Protein AF-A0A7C2Q7B5-F1 (afdb_monomer)

Secondary structure (DSSP, 8-state):
-PPEEEEEEEE-TTS-HHHHHHHH-TTS-PPSS--SSEEEEEPGGGEEEEEEE-SHHHHHHHHHH--SEEEEEEEEEEETTS-----HHHHHHHTTSSEEEEEEE-GGG--HHHHHHHHHHHHHHT-EEEE-BTTTTBTHHHHHHHHHHHSPPPPS---------EEEEEEEEPTTGGGS----HHHHHHHHH-SSSS-HHHHHHHHT--HHHHHHHHHHHHHTTSEEEEEEEEE--

Structure (mmCIF, N/CA/C/O backbone):
data_AF-A0A7C2Q7B5-F1
#
_entry.id   AF-A0A7C2Q7B5-F1
#
loop_
_atom_site.group_PDB
_atom_site.id
_atom_site.type_symbol
_atom_site.label_atom_id
_atom_site.label_alt_id
_atom_site.label_comp_id
_atom_site.label_asym_id
_atom_site.label_entity_id
_atom_site.label_seq_id
_atom_site.pdbx_PDB_ins_code
_atom_site.Cartn_x
_atom_site.Cartn_y
_atom_site.Cartn_z
_atom_site.occupancy
_atom_site.B_iso_or_equiv
_atom_site.auth_seq_id
_atom_site.auth_comp_id
_atom_site.auth_asym_id
_atom_site.auth_atom_id
_atom_site.pdbx_PDB_model_num
ATOM 1 N N . MET A 1 1 ? 0.431 3.040 -21.983 1.00 49.50 1 MET A N 1
ATOM 2 C CA . MET A 1 1 ? 0.571 2.082 -20.863 1.00 49.50 1 MET A CA 1
ATOM 3 C C . MET A 1 1 ? -0.739 2.065 -20.098 1.00 49.50 1 MET A C 1
ATOM 5 O O . MET A 1 1 ? -1.269 3.141 -19.852 1.00 49.50 1 MET A O 1
ATOM 9 N N . ALA A 1 2 ? -1.290 0.890 -19.793 1.00 60.06 2 ALA A N 1
ATOM 10 C CA . ALA A 1 2 ? -2.465 0.796 -18.928 1.00 60.06 2 ALA A CA 1
ATOM 11 C C . ALA A 1 2 ? -2.069 1.172 -17.491 1.00 60.06 2 ALA A C 1
ATOM 13 O O . ALA A 1 2 ? -0.986 0.796 -17.041 1.00 60.06 2 ALA A O 1
ATOM 14 N N . LEU A 1 3 ? -2.911 1.944 -16.802 1.00 72.44 3 LEU A N 1
ATOM 15 C CA . LEU A 1 3 ? -2.690 2.289 -15.398 1.00 72.44 3 LEU A CA 1
ATOM 16 C C . LEU A 1 3 ? -2.942 1.053 -14.528 1.00 72.44 3 LEU A C 1
ATOM 18 O O . LEU A 1 3 ? -3.951 0.374 -14.706 1.00 72.44 3 LEU A O 1
ATOM 22 N N . GLN A 1 4 ? -2.045 0.783 -13.583 1.00 83.81 4 GLN A N 1
ATOM 23 C CA . GLN A 1 4 ? -2.234 -0.257 -12.573 1.00 83.81 4 GLN A CA 1
ATOM 24 C C . GLN A 1 4 ? -3.227 0.233 -11.519 1.00 83.81 4 GLN A C 1
ATOM 26 O O . GLN A 1 4 ? -3.065 1.334 -10.993 1.00 83.81 4 GLN A O 1
ATOM 31 N N . GLU A 1 5 ? -4.240 -0.563 -11.189 1.00 92.31 5 GLU A N 1
ATOM 32 C CA . GLU A 1 5 ? -5.164 -0.234 -10.103 1.00 92.31 5 GLU A CA 1
ATOM 33 C C . GLU A 1 5 ? -4.513 -0.548 -8.756 1.00 92.31 5 GLU A C 1
ATOM 35 O O . GLU A 1 5 ? -4.029 -1.660 -8.548 1.00 92.31 5 GLU A O 1
ATOM 40 N N . VAL A 1 6 ? -4.451 0.438 -7.857 1.00 93.88 6 VAL A N 1
ATOM 41 C CA . VAL A 1 6 ? -3.608 0.365 -6.656 1.00 93.88 6 VAL A CA 1
ATOM 42 C C . VAL A 1 6 ? -4.361 0.778 -5.392 1.00 93.88 6 VAL A C 1
ATOM 44 O O . VAL A 1 6 ? -4.995 1.833 -5.343 1.00 93.88 6 VAL A O 1
ATOM 47 N N . VAL A 1 7 ? -4.205 -0.022 -4.335 1.00 96.75 7 VAL A N 1
ATOM 48 C CA . VAL A 1 7 ? -4.385 0.391 -2.939 1.00 96.75 7 VAL A CA 1
ATOM 49 C C . VAL A 1 7 ? -3.039 0.848 -2.399 1.00 96.75 7 VAL A C 1
ATOM 51 O O . VAL A 1 7 ? -2.112 0.053 -2.248 1.00 96.75 7 VAL A O 1
ATOM 54 N N . LEU A 1 8 ? -2.922 2.134 -2.102 1.00 96.94 8 LEU A N 1
ATOM 55 C CA . LEU A 1 8 ? -1.717 2.710 -1.526 1.00 96.94 8 LEU A CA 1
ATOM 56 C C . LEU A 1 8 ? -1.686 2.465 -0.015 1.00 96.94 8 LEU A C 1
ATOM 58 O O . LEU A 1 8 ? -2.639 2.797 0.683 1.00 96.94 8 LEU A O 1
ATOM 62 N N . VAL A 1 9 ? -0.571 1.962 0.507 1.00 97.25 9 VAL A N 1
ATOM 63 C CA . VAL A 1 9 ? -0.310 1.854 1.947 1.00 97.25 9 VAL A CA 1
ATOM 64 C C . VAL A 1 9 ? 1.008 2.550 2.253 1.00 97.25 9 VAL A C 1
ATOM 66 O O . VAL A 1 9 ? 2.081 2.100 1.850 1.00 97.25 9 VAL A O 1
ATOM 69 N N . VAL A 1 10 ? 0.940 3.660 2.981 1.00 95.56 10 VAL A N 1
ATOM 70 C CA . VAL A 1 10 ? 2.090 4.525 3.265 1.00 95.56 10 VAL A CA 1
ATOM 71 C C . VAL A 1 10 ? 2.136 4.884 4.744 1.00 95.56 10 VAL A C 1
ATOM 73 O O . VAL A 1 10 ? 1.115 4.961 5.411 1.00 95.56 10 VAL A O 1
ATOM 76 N N . GLY A 1 11 ? 3.332 5.084 5.285 1.00 93.25 11 GLY A N 1
ATOM 77 C CA . GLY A 1 11 ? 3.532 5.434 6.688 1.00 93.25 11 GLY A CA 1
ATOM 78 C C . GLY A 1 11 ? 4.985 5.251 7.099 1.00 93.25 11 GLY A C 1
ATOM 79 O O . GLY A 1 11 ? 5.763 4.591 6.398 1.00 93.25 11 GLY A O 1
ATOM 80 N N . ALA A 1 12 ? 5.355 5.803 8.253 1.00 90.25 12 ALA A N 1
ATOM 81 C CA . ALA A 1 12 ? 6.718 5.734 8.774 1.00 90.25 12 ALA A CA 1
ATOM 82 C C . ALA A 1 12 ? 7.224 4.285 8.915 1.00 90.25 12 ALA A C 1
ATOM 84 O O . ALA A 1 12 ? 6.449 3.318 8.970 1.00 90.25 12 ALA A O 1
ATOM 85 N N . LYS A 1 13 ? 8.543 4.098 8.977 1.00 88.38 13 LYS A N 1
ATOM 86 C CA . LYS A 1 13 ? 9.125 2.800 9.343 1.00 88.38 13 LYS A CA 1
ATOM 87 C C . LYS A 1 13 ? 8.618 2.389 10.732 1.00 88.38 13 LYS A C 1
ATOM 89 O O . LYS A 1 13 ? 8.537 3.221 11.624 1.00 88.38 13 LYS A O 1
ATOM 94 N N . GLY A 1 14 ? 8.233 1.124 10.901 1.00 88.94 14 GLY A N 1
ATOM 95 C CA . GLY A 1 14 ? 7.710 0.618 12.180 1.00 88.94 14 GLY A CA 1
ATOM 96 C C . GLY A 1 14 ? 6.217 0.868 12.447 1.00 88.94 14 GLY A C 1
ATOM 97 O O . GLY A 1 14 ? 5.678 0.270 13.377 1.00 88.94 14 GLY A O 1
ATOM 98 N N . SER A 1 15 ? 5.518 1.622 11.588 1.00 91.94 15 SER A N 1
ATOM 99 C CA . SER A 1 15 ? 4.059 1.855 11.678 1.00 91.94 15 SER A CA 1
ATOM 100 C C . SER A 1 15 ? 3.190 0.617 11.406 1.00 91.94 15 SER A C 1
ATOM 102 O O . SER A 1 15 ? 1.975 0.706 11.383 1.00 91.94 15 SER A O 1
ATOM 104 N N . GLY A 1 16 ? 3.781 -0.554 11.157 1.00 92.44 16 GLY A N 1
ATOM 105 C CA . GLY A 1 16 ? 3.019 -1.790 10.958 1.00 92.44 16 GLY A CA 1
ATOM 106 C C . GLY A 1 16 ? 2.388 -1.972 9.573 1.00 92.44 16 GLY A C 1
ATOM 107 O O . GLY A 1 16 ? 1.490 -2.798 9.457 1.00 92.44 16 GLY A O 1
ATOM 108 N N . LYS A 1 17 ? 2.863 -1.272 8.528 1.00 93.94 17 LYS A N 1
ATOM 109 C CA . LYS A 1 17 ? 2.415 -1.442 7.124 1.00 93.94 17 LYS A CA 1
ATOM 110 C C . LYS A 1 17 ? 2.287 -2.909 6.706 1.00 93.94 17 LYS A C 1
ATOM 112 O O . LYS A 1 17 ? 1.185 -3.356 6.417 1.00 93.94 17 LYS A O 1
ATOM 117 N N . SER A 1 18 ? 3.382 -3.668 6.733 1.00 92.50 18 SER A N 1
ATOM 118 C CA . SER A 1 18 ? 3.401 -5.064 6.276 1.00 92.50 18 SER A CA 1
ATOM 119 C C . SER A 1 18 ? 2.478 -5.954 7.122 1.00 92.50 18 SER A C 1
ATOM 121 O O . SER A 1 18 ? 1.760 -6.801 6.592 1.00 92.50 18 SER A O 1
ATOM 123 N N . THR A 1 19 ? 2.425 -5.718 8.438 1.00 94.12 19 THR A N 1
ATOM 124 C CA . THR A 1 19 ? 1.511 -6.419 9.353 1.00 94.12 19 THR A CA 1
ATOM 125 C C . THR A 1 19 ? 0.047 -6.138 9.020 1.00 94.12 19 THR A C 1
ATOM 127 O O . THR A 1 19 ? -0.761 -7.063 8.994 1.00 94.12 19 THR A O 1
ATOM 130 N N . LEU A 1 20 ? -0.305 -4.879 8.743 1.00 95.81 20 LEU A N 1
ATOM 131 C CA . LEU A 1 20 ? -1.666 -4.500 8.378 1.00 95.81 20 LEU A CA 1
ATOM 132 C C . LEU A 1 20 ? -2.048 -5.033 6.995 1.00 95.81 20 LEU A C 1
ATOM 134 O O . LEU A 1 20 ? -3.146 -5.556 6.847 1.00 95.81 20 LEU A O 1
ATOM 138 N N . ILE A 1 21 ? -1.148 -4.965 6.008 1.00 95.12 21 ILE A N 1
ATOM 139 C CA . ILE A 1 21 ? -1.373 -5.531 4.668 1.00 95.12 21 ILE A CA 1
ATOM 140 C C . ILE A 1 21 ? -1.703 -7.018 4.787 1.00 95.12 21 ILE A C 1
ATOM 142 O O . ILE A 1 21 ? -2.725 -7.451 4.267 1.00 95.12 21 ILE A O 1
ATOM 146 N N . LYS A 1 22 ? -0.911 -7.780 5.550 1.00 93.44 22 LYS A N 1
ATOM 147 C CA . LYS A 1 22 ? -1.169 -9.205 5.791 1.00 93.44 22 LYS A CA 1
ATOM 148 C C . LYS A 1 22 ? -2.509 -9.452 6.496 1.00 93.44 22 LYS A C 1
ATOM 150 O O . LYS A 1 22 ? -3.181 -10.440 6.224 1.00 93.44 22 LYS A O 1
ATOM 155 N N . ALA A 1 23 ? -2.905 -8.563 7.407 1.00 93.62 23 ALA A N 1
ATOM 156 C CA . ALA A 1 23 ? -4.180 -8.666 8.111 1.00 93.62 23 ALA A CA 1
ATOM 157 C C . ALA A 1 23 ? -5.389 -8.302 7.229 1.00 93.62 23 ALA A C 1
ATOM 159 O O . ALA A 1 23 ? -6.478 -8.832 7.447 1.00 93.62 23 ALA A O 1
ATOM 160 N N . LEU A 1 24 ? -5.227 -7.413 6.245 1.00 94.31 24 LEU A N 1
ATOM 161 C CA . LEU A 1 24 ? -6.276 -7.028 5.295 1.00 94.31 24 LEU A CA 1
ATOM 162 C C . LEU A 1 24 ? -6.399 -8.025 4.135 1.00 94.31 24 LEU A C 1
ATOM 164 O O . LEU A 1 24 ? -7.519 -8.358 3.753 1.00 94.31 24 LEU A O 1
ATOM 168 N N . PHE A 1 25 ? -5.267 -8.540 3.657 1.00 91.81 25 PHE A N 1
ATOM 169 C CA . PHE A 1 25 ? -5.134 -9.411 2.489 1.00 91.81 25 PHE A CA 1
ATOM 170 C C . PHE A 1 25 ? -4.336 -10.675 2.861 1.00 91.81 25 PHE A C 1
ATOM 172 O O . PHE A 1 25 ? -3.139 -10.775 2.570 1.00 91.81 25 PHE A O 1
ATOM 179 N N . PRO A 1 26 ? -4.955 -11.625 3.583 1.00 87.06 26 PRO A N 1
ATOM 180 C CA . PRO A 1 26 ? -4.276 -12.822 4.085 1.00 87.06 26 PRO A CA 1
ATOM 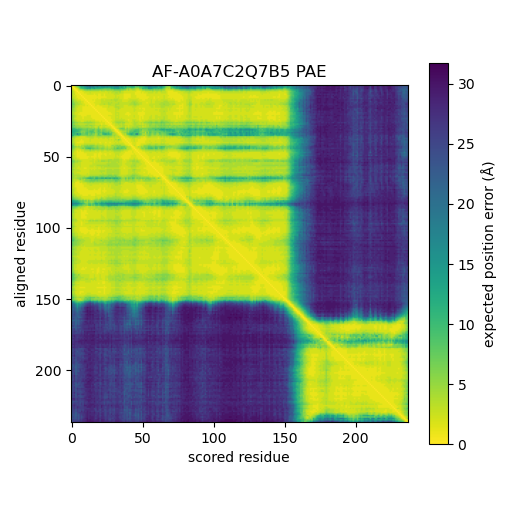181 C C . PRO A 1 26 ? -3.715 -13.735 2.983 1.00 87.06 26 PRO A C 1
ATOM 183 O O . PRO A 1 26 ? -2.839 -14.550 3.260 1.00 87.06 26 PRO A O 1
ATOM 186 N N . GLU A 1 27 ? -4.200 -13.602 1.750 1.00 84.88 27 GLU A N 1
ATOM 187 C CA . GLU A 1 27 ? -3.738 -14.309 0.555 1.00 84.88 27 GLU A CA 1
ATOM 188 C C . GLU A 1 27 ? -2.372 -13.829 0.041 1.00 84.88 27 GLU A C 1
ATOM 190 O O . GLU A 1 27 ? -1.717 -14.539 -0.723 1.00 84.88 27 GLU A O 1
ATOM 195 N N . LEU A 1 28 ? -1.922 -12.639 0.451 1.00 86.31 28 LEU A N 1
ATOM 196 C CA . LEU A 1 28 ? -0.660 -12.081 -0.014 1.00 86.31 28 LEU A CA 1
ATOM 197 C C . LEU A 1 28 ? 0.533 -12.689 0.732 1.00 86.31 28 LEU A C 1
ATOM 199 O O . LEU A 1 28 ? 0.612 -12.680 1.964 1.00 86.31 28 LEU A O 1
ATOM 203 N N . ALA A 1 29 ? 1.535 -13.121 -0.034 1.00 85.88 29 ALA A N 1
ATOM 204 C CA . ALA A 1 29 ? 2.856 -13.461 0.485 1.00 85.88 29 ALA A CA 1
ATOM 205 C C . ALA A 1 29 ? 3.644 -12.177 0.808 1.00 85.88 29 ALA A C 1
ATOM 207 O O . ALA A 1 29 ? 4.501 -11.735 0.046 1.00 85.88 29 ALA A O 1
ATOM 208 N N . VAL A 1 30 ? 3.312 -11.542 1.934 1.00 85.12 30 VAL A N 1
ATOM 209 C CA . VAL A 1 30 ? 3.947 -10.292 2.371 1.00 85.12 30 VAL A CA 1
ATOM 210 C C . VAL A 1 30 ? 5.373 -10.557 2.856 1.00 85.12 30 VAL A C 1
ATOM 212 O O . VAL A 1 30 ? 5.588 -11.267 3.841 1.00 85.12 30 VAL A O 1
ATOM 215 N N . GLU A 1 31 ? 6.348 -9.953 2.182 1.00 76.81 31 GLU A N 1
ATOM 216 C CA . GLU A 1 31 ? 7.764 -10.081 2.519 1.00 76.81 31 GLU A CA 1
ATOM 217 C C . GLU A 1 31 ? 8.161 -9.164 3.688 1.00 76.81 31 GLU A C 1
ATOM 219 O O . GLU A 1 31 ? 7.927 -7.949 3.630 1.00 76.81 31 GLU A O 1
ATOM 224 N N . PRO A 1 32 ? 8.847 -9.686 4.719 1.00 65.06 32 PRO A N 1
ATOM 225 C CA . PRO A 1 32 ? 9.410 -8.851 5.769 1.00 65.06 32 PRO A CA 1
ATOM 226 C C . PRO A 1 32 ? 10.553 -7.995 5.205 1.00 65.06 32 PRO A C 1
ATOM 228 O O . PRO A 1 32 ? 11.419 -8.485 4.485 1.00 65.06 32 PRO A O 1
ATOM 231 N N . GLY A 1 33 ? 10.569 -6.702 5.526 1.00 68.94 33 GLY A N 1
ATOM 232 C CA . GLY A 1 33 ? 11.631 -5.784 5.106 1.00 68.94 33 GLY A CA 1
ATOM 233 C C . GLY A 1 33 ? 11.110 -4.415 4.688 1.00 68.94 33 GLY A C 1
ATOM 234 O O . GLY A 1 33 ? 9.909 -4.186 4.588 1.00 68.94 33 GLY A O 1
ATOM 235 N N . GLU A 1 34 ? 12.030 -3.480 4.470 1.00 66.75 34 GLU A N 1
ATOM 236 C CA . GLU A 1 34 ? 11.691 -2.117 4.064 1.00 66.75 34 GLU A CA 1
ATOM 237 C C . GLU A 1 34 ? 11.604 -2.021 2.537 1.00 66.75 34 GLU A C 1
ATOM 239 O O . GLU A 1 34 ? 12.586 -2.264 1.838 1.00 66.75 34 GLU A O 1
ATOM 244 N N . ALA A 1 35 ? 10.430 -1.650 2.026 1.00 73.25 35 ALA A N 1
ATOM 245 C CA . ALA A 1 35 ? 10.218 -1.388 0.607 1.00 73.25 35 ALA A CA 1
ATOM 246 C C . ALA A 1 35 ? 11.106 -0.228 0.106 1.00 73.25 35 ALA A C 1
ATOM 248 O O . ALA A 1 35 ? 11.370 0.711 0.858 1.00 73.25 35 ALA A O 1
ATOM 249 N N . ARG A 1 36 ? 11.570 -0.261 -1.155 1.00 81.88 36 ARG A N 1
ATOM 250 C CA . ARG A 1 36 ? 12.388 0.815 -1.755 1.00 81.88 36 ARG A CA 1
ATOM 251 C C . ARG A 1 36 ? 12.131 0.971 -3.265 1.00 81.88 36 ARG A C 1
ATOM 253 O O . ARG A 1 36 ? 12.447 0.046 -4.003 1.00 81.88 36 ARG A O 1
ATOM 260 N N . PRO A 1 37 ? 11.629 2.127 -3.747 1.00 82.19 37 PRO A N 1
ATOM 261 C CA . PRO A 1 37 ? 10.894 3.146 -2.984 1.00 82.19 37 PRO A CA 1
ATOM 262 C C . PRO A 1 37 ? 9.514 2.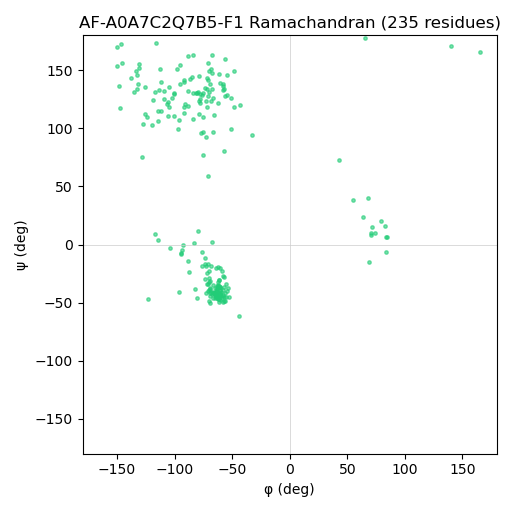637 -2.527 1.00 82.19 37 PRO A C 1
ATOM 264 O O . PRO A 1 37 ? 8.928 3.176 -1.590 1.00 82.19 37 PRO A O 1
ATOM 267 N N . TYR A 1 38 ? 9.018 1.573 -3.157 1.00 89.25 38 TYR A N 1
ATOM 268 C CA . TYR A 1 38 ? 7.808 0.847 -2.796 1.00 89.25 38 TYR A CA 1
ATOM 269 C C . TYR A 1 38 ? 7.939 -0.627 -3.190 1.00 89.25 38 TYR A C 1
ATOM 271 O O . TYR A 1 38 ? 8.867 -1.005 -3.905 1.00 89.25 38 TYR A O 1
ATOM 279 N N . ARG A 1 39 ? 6.998 -1.450 -2.734 1.00 87.56 39 ARG A N 1
ATOM 280 C CA . ARG A 1 39 ? 6.804 -2.832 -3.176 1.00 87.56 39 ARG A CA 1
ATOM 281 C C . ARG A 1 39 ? 5.355 -2.993 -3.626 1.00 87.56 39 ARG A C 1
ATOM 283 O O . ARG A 1 39 ? 4.455 -2.501 -2.951 1.00 87.56 39 ARG A O 1
ATOM 290 N N . LEU A 1 40 ? 5.142 -3.649 -4.764 1.00 89.69 40 LEU A N 1
ATOM 291 C CA . LEU A 1 40 ? 3.809 -3.988 -5.258 1.00 89.69 40 LEU A CA 1
ATOM 292 C C . LEU A 1 40 ? 3.509 -5.449 -4.953 1.00 89.69 40 LEU A C 1
ATOM 294 O O . LEU A 1 40 ? 4.310 -6.327 -5.268 1.00 89.69 40 LEU A O 1
ATOM 298 N N . TYR A 1 41 ? 2.341 -5.689 -4.375 1.00 87.81 41 TYR A N 1
ATOM 299 C CA . TYR A 1 41 ? 1.767 -7.015 -4.215 1.00 87.81 41 TYR A CA 1
ATOM 300 C C . TYR A 1 41 ? 0.579 -7.139 -5.163 1.00 87.81 41 TYR A C 1
ATOM 302 O O . TYR A 1 41 ? -0.315 -6.296 -5.129 1.00 87.81 41 TYR A O 1
ATOM 310 N N . GLU A 1 42 ? 0.577 -8.158 -6.015 1.00 87.62 42 GLU A N 1
ATOM 311 C CA . GLU A 1 42 ? -0.529 -8.415 -6.937 1.00 87.62 42 GLU A CA 1
ATOM 312 C C . GLU A 1 42 ? -1.682 -9.100 -6.195 1.00 87.62 42 GLU A C 1
ATOM 314 O O . GLU A 1 42 ? -1.512 -10.154 -5.581 1.00 87.62 42 GLU A O 1
ATOM 319 N N . LEU A 1 43 ? -2.856 -8.482 -6.260 1.00 81.44 43 LEU A N 1
ATOM 320 C CA . LEU A 1 43 ? -4.139 -9.089 -5.945 1.00 81.44 43 LEU A CA 1
ATOM 321 C C . LEU A 1 43 ? -4.769 -9.601 -7.249 1.00 81.44 43 LEU A C 1
ATOM 323 O O . LEU A 1 43 ? -4.502 -9.098 -8.342 1.00 81.44 43 LEU A O 1
ATOM 327 N N . GLY A 1 44 ? -5.632 -10.611 -7.146 1.00 75.19 44 GLY A N 1
ATOM 328 C CA . GLY A 1 44 ? -6.327 -11.150 -8.315 1.00 75.19 44 GLY A CA 1
ATOM 329 C C . GLY A 1 44 ? -7.077 -10.066 -9.104 1.00 75.19 44 GLY A C 1
ATOM 330 O O . GLY A 1 44 ? -7.609 -9.115 -8.533 1.00 75.19 44 GLY A O 1
ATOM 331 N N . GLY A 1 45 ? -7.136 -10.216 -10.431 1.00 72.62 45 GLY A N 1
ATOM 332 C CA . GLY A 1 45 ? -7.884 -9.301 -11.302 1.00 72.62 45 GLY A CA 1
ATOM 333 C C . GLY A 1 45 ? -7.151 -8.011 -11.688 1.00 72.62 45 GLY A C 1
ATOM 334 O O . GLY A 1 45 ? -7.798 -7.090 -12.175 1.00 72.62 45 GLY A O 1
ATOM 335 N N . GLY A 1 46 ? -5.826 -7.937 -11.509 1.00 80.06 46 GLY A N 1
ATOM 336 C CA . GLY A 1 46 ? -5.009 -6.777 -11.902 1.00 80.06 46 GLY A CA 1
ATOM 337 C C . GLY A 1 46 ? -4.973 -5.643 -10.871 1.00 80.06 46 GLY A C 1
ATOM 338 O O . GLY A 1 46 ? -4.400 -4.581 -11.135 1.00 80.06 46 GLY A O 1
ATOM 339 N N . LEU A 1 47 ? -5.553 -5.872 -9.693 1.00 88.19 47 LEU A N 1
ATOM 340 C CA . LEU A 1 47 ? -5.465 -4.992 -8.536 1.00 88.19 47 LEU A CA 1
ATOM 341 C C . LEU A 1 47 ? -4.115 -5.183 -7.840 1.00 88.19 47 LEU A C 1
ATOM 343 O O . LEU A 1 47 ? -3.599 -6.290 -7.769 1.00 88.19 47 LEU A O 1
ATOM 347 N N . HIS A 1 48 ? -3.541 -4.120 -7.291 1.00 92.12 48 HIS A N 1
ATOM 348 C CA . HIS A 1 48 ? -2.280 -4.191 -6.563 1.00 92.12 48 HIS A CA 1
ATOM 349 C C . HIS A 1 48 ? -2.373 -3.477 -5.216 1.00 92.12 48 HIS A C 1
ATOM 351 O O . HIS A 1 48 ? -3.107 -2.504 -5.056 1.00 92.12 48 HIS A O 1
ATOM 357 N N . VAL A 1 49 ? -1.571 -3.917 -4.251 1.00 94.50 49 VAL A N 1
ATOM 358 C CA . VAL A 1 49 ? -1.294 -3.178 -3.016 1.00 94.50 49 VAL A CA 1
ATOM 359 C C . VAL A 1 49 ? 0.120 -2.622 -3.104 1.00 94.50 49 VAL A C 1
ATOM 361 O O . VAL A 1 49 ? 1.077 -3.382 -3.241 1.00 94.50 49 VAL A O 1
ATOM 364 N N . ALA A 1 50 ? 0.263 -1.303 -3.021 1.00 93.62 50 ALA A N 1
ATOM 365 C CA . ALA A 1 50 ? 1.556 -0.632 -2.990 1.00 93.62 50 ALA A CA 1
ATOM 366 C C . ALA A 1 50 ? 1.962 -0.333 -1.543 1.00 93.62 50 ALA A C 1
ATOM 368 O O . ALA A 1 50 ? 1.423 0.579 -0.919 1.00 93.62 50 ALA A O 1
ATOM 369 N N . GLU A 1 51 ? 2.942 -1.062 -1.014 1.00 94.56 51 GLU A N 1
ATOM 370 C CA . GLU A 1 51 ? 3.600 -0.712 0.245 1.00 94.56 51 GLU A CA 1
ATOM 371 C C . GLU A 1 51 ? 4.706 0.304 -0.023 1.00 94.56 51 GLU A C 1
ATOM 373 O O . GLU A 1 51 ? 5.752 -0.025 -0.583 1.00 94.56 51 GLU A O 1
ATOM 378 N N . VAL A 1 52 ? 4.481 1.551 0.380 1.00 92.31 52 VAL A N 1
ATOM 379 C CA . VAL A 1 52 ? 5.408 2.658 0.142 1.00 92.31 52 VAL A CA 1
ATOM 380 C C . VAL A 1 52 ? 6.326 2.877 1.338 1.00 92.31 52 VAL A C 1
ATOM 382 O O . VAL A 1 52 ? 5.906 2.870 2.502 1.00 92.31 52 VAL A O 1
ATOM 385 N N . CYS A 1 53 ? 7.603 3.115 1.043 1.00 87.25 53 CYS A N 1
ATOM 386 C CA . CYS A 1 53 ? 8.574 3.552 2.030 1.00 87.25 53 CYS A CA 1
ATOM 387 C C . CYS A 1 53 ? 8.233 4.956 2.530 1.00 87.25 53 CYS A C 1
ATOM 389 O O . CYS A 1 53 ? 8.111 5.894 1.748 1.00 87.25 53 CYS A O 1
ATOM 391 N N . GLY A 1 54 ? 8.114 5.110 3.846 1.00 86.00 54 GLY A N 1
ATOM 392 C CA . GLY A 1 54 ? 7.814 6.398 4.469 1.00 86.00 54 GLY A CA 1
ATOM 393 C C . GLY A 1 54 ? 9.017 7.331 4.604 1.00 86.00 54 GLY A C 1
ATOM 394 O O . GLY A 1 54 ? 8.916 8.292 5.359 1.00 86.00 54 GLY A O 1
ATOM 395 N N . SER A 1 55 ? 10.161 7.041 3.971 1.00 88.12 55 SER A N 1
ATOM 396 C CA . SER A 1 55 ? 11.310 7.946 4.030 1.00 88.12 55 SER A CA 1
ATOM 397 C C . SER A 1 55 ? 11.044 9.207 3.194 1.00 88.12 55 SER A C 1
ATOM 399 O O . SER A 1 55 ? 10.451 9.107 2.115 1.00 88.12 55 SER A O 1
ATOM 401 N N . PRO A 1 56 ? 11.506 10.393 3.635 1.00 82.56 56 PRO A N 1
ATOM 402 C CA . PRO A 1 56 ? 11.293 11.639 2.901 1.00 82.56 56 PRO A CA 1
ATOM 403 C C . PRO A 1 56 ? 11.748 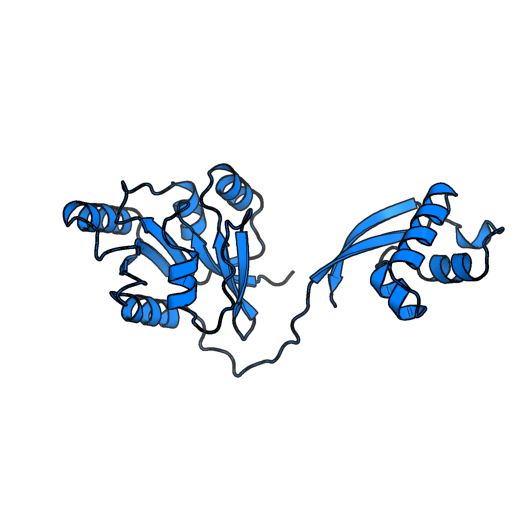11.573 1.435 1.00 82.56 56 PRO A C 1
ATOM 405 O O . PRO A 1 56 ? 11.065 12.124 0.567 1.00 82.56 56 PRO A O 1
ATOM 408 N N . ASP A 1 57 ? 12.854 10.874 1.163 1.00 81.50 57 ASP A N 1
ATOM 409 C CA . ASP A 1 57 ? 13.419 10.701 -0.180 1.00 81.50 57 ASP A CA 1
ATOM 410 C C . ASP A 1 57 ? 12.540 9.819 -1.069 1.00 81.50 57 ASP A C 1
ATOM 412 O O . ASP A 1 57 ? 12.264 10.174 -2.214 1.00 81.50 57 ASP A O 1
ATOM 416 N N . ALA A 1 58 ? 12.044 8.692 -0.544 1.00 83.69 58 ALA A N 1
ATOM 417 C CA . ALA A 1 58 ? 11.169 7.801 -1.303 1.00 83.69 58 ALA A CA 1
ATOM 418 C C . ALA A 1 58 ? 9.829 8.475 -1.623 1.00 83.69 58 ALA A C 1
ATOM 420 O O . ALA A 1 58 ? 9.349 8.394 -2.755 1.00 83.69 58 ALA A O 1
ATOM 421 N N . LEU A 1 59 ? 9.254 9.194 -0.654 1.00 84.94 59 LEU A N 1
ATOM 422 C CA . LEU A 1 59 ? 8.019 9.954 -0.851 1.00 84.94 59 LEU A CA 1
ATOM 423 C C . LEU A 1 59 ? 8.210 11.076 -1.882 1.00 84.94 59 LEU A C 1
ATOM 425 O O . LEU A 1 59 ? 7.365 11.260 -2.757 1.00 84.94 59 LEU A O 1
ATOM 429 N N . GLY A 1 60 ? 9.335 11.798 -1.814 1.00 79.12 60 GLY A N 1
ATOM 430 C CA . GLY A 1 60 ? 9.686 12.832 -2.789 1.00 79.12 60 GLY A CA 1
ATOM 431 C C . GLY A 1 60 ? 9.854 12.268 -4.201 1.00 79.12 60 GLY A C 1
ATOM 432 O O . GLY A 1 60 ? 9.271 12.791 -5.150 1.00 79.12 60 GLY A O 1
ATOM 433 N N . ALA A 1 61 ? 10.575 11.152 -4.338 1.00 77.38 61 ALA A N 1
ATOM 434 C CA . ALA A 1 61 ? 10.748 10.467 -5.615 1.00 77.38 61 ALA A CA 1
ATOM 435 C C . ALA A 1 61 ? 9.412 10.003 -6.217 1.00 77.38 61 ALA A C 1
ATOM 437 O O . ALA A 1 61 ? 9.212 10.118 -7.426 1.00 77.38 61 ALA A O 1
ATOM 438 N N . LEU A 1 62 ? 8.475 9.510 -5.401 1.00 83.50 62 LEU A N 1
ATOM 439 C CA . LEU A 1 62 ? 7.166 9.056 -5.882 1.00 83.50 62 LEU A CA 1
ATOM 440 C C . LEU A 1 62 ? 6.259 10.198 -6.338 1.00 83.50 62 LEU A C 1
ATOM 442 O O . LEU A 1 62 ? 5.614 10.081 -7.379 1.00 83.50 62 LEU A O 1
ATOM 446 N N . LEU A 1 63 ? 6.253 11.319 -5.615 1.00 77.81 63 LEU A N 1
ATOM 447 C CA . LEU A 1 63 ? 5.506 12.512 -6.026 1.00 77.81 63 LEU A CA 1
ATOM 448 C C . LEU A 1 63 ? 5.987 13.058 -7.379 1.00 77.81 63 LEU A C 1
ATOM 450 O O . LEU A 1 63 ? 5.175 13.529 -8.177 1.00 77.81 63 LEU A O 1
ATOM 454 N N . LEU A 1 64 ? 7.295 12.980 -7.641 1.00 72.50 64 LEU A N 1
ATOM 455 C CA . LEU A 1 64 ? 7.907 13.458 -8.881 1.00 72.50 64 LEU A CA 1
ATOM 456 C C . LEU A 1 64 ? 7.757 12.462 -10.035 1.00 72.50 64 LEU A C 1
ATOM 458 O O . LEU A 1 64 ? 7.398 12.859 -11.141 1.00 72.50 64 LEU A O 1
ATOM 462 N N . SER A 1 65 ? 8.020 11.177 -9.783 1.00 75.44 65 SER A N 1
ATOM 463 C CA . SER A 1 65 ? 8.001 10.138 -10.821 1.00 75.44 65 SER A CA 1
ATOM 464 C C . SER A 1 65 ? 6.602 9.819 -11.336 1.00 75.44 65 SER A C 1
ATOM 466 O O . SER A 1 65 ? 6.498 9.325 -12.455 1.00 75.44 65 SER A O 1
ATOM 468 N N . LYS A 1 66 ? 5.551 10.104 -10.547 1.00 69.69 66 LYS A N 1
ATOM 469 C CA . LYS A 1 66 ? 4.141 9.829 -10.873 1.00 69.69 66 LYS A CA 1
ATOM 470 C C . LYS A 1 66 ? 3.975 8.440 -11.500 1.00 69.69 66 LYS A C 1
ATOM 472 O O . LYS A 1 66 ? 3.741 8.338 -12.708 1.00 69.69 66 LYS A O 1
ATOM 477 N N . PRO A 1 67 ? 4.112 7.368 -10.697 1.00 77.12 67 PRO A N 1
ATOM 478 C CA . PRO A 1 67 ? 3.907 6.011 -11.182 1.00 77.12 67 PRO A CA 1
ATOM 479 C C . PRO A 1 67 ? 2.592 5.905 -11.957 1.00 77.12 67 PRO A C 1
ATOM 481 O O . PRO A 1 67 ? 1.633 6.614 -11.648 1.00 77.12 67 PRO A O 1
ATOM 484 N N . ALA A 1 68 ? 2.536 5.007 -12.943 1.00 83.94 68 ALA A N 1
ATOM 485 C CA . ALA A 1 68 ? 1.344 4.747 -13.751 1.00 83.94 68 ALA A CA 1
ATOM 486 C C . ALA A 1 68 ? 0.258 4.017 -12.931 1.00 83.94 68 ALA A C 1
ATOM 488 O O . ALA A 1 68 ? -0.144 2.901 -13.254 1.00 83.94 68 ALA A O 1
ATOM 489 N N . TRP A 1 69 ? -0.186 4.638 -11.840 1.00 89.12 69 TRP A N 1
ATOM 490 C CA . TRP A 1 69 ? -1.133 4.116 -10.871 1.00 89.12 69 TRP A CA 1
ATOM 491 C C . TRP A 1 69 ? -2.462 4.849 -10.987 1.00 89.12 69 TRP A C 1
ATOM 493 O O . TRP A 1 69 ? -2.529 6.077 -10.973 1.00 89.12 69 TRP A O 1
ATOM 503 N N . LYS A 1 70 ? -3.535 4.070 -11.026 1.00 91.50 70 LYS A N 1
ATOM 504 C CA . LYS A 1 70 ? -4.887 4.516 -10.732 1.00 91.50 70 LYS A CA 1
ATOM 505 C C . LYS A 1 70 ? -5.166 4.147 -9.279 1.00 91.50 70 LYS A C 1
ATOM 507 O O . LYS A 1 70 ? -5.444 2.990 -8.967 1.00 91.50 70 LYS A O 1
ATOM 512 N N . LEU A 1 71 ? -5.042 5.123 -8.386 1.00 92.81 71 LEU A N 1
ATOM 513 C CA . LEU A 1 71 ? -5.321 4.906 -6.971 1.00 92.81 71 LEU A CA 1
ATOM 514 C C . LEU A 1 71 ? -6.820 4.668 -6.772 1.00 92.81 71 LEU A C 1
ATOM 516 O O . LEU A 1 71 ? -7.638 5.502 -7.154 1.00 92.81 71 LEU A O 1
ATOM 520 N N . LEU A 1 72 ? -7.165 3.535 -6.168 1.00 95.06 72 LEU A N 1
ATOM 521 C CA . LEU A 1 72 ? -8.536 3.210 -5.773 1.00 95.06 72 LEU A CA 1
ATOM 522 C C . LEU A 1 72 ? -8.781 3.561 -4.310 1.00 95.06 72 LEU A C 1
ATOM 524 O O . LEU A 1 72 ? -9.820 4.113 -3.959 1.00 95.06 72 LEU A O 1
ATOM 528 N N . ALA A 1 73 ? -7.792 3.281 -3.465 1.00 97.19 73 ALA A N 1
ATOM 529 C CA . ALA A 1 73 ? -7.820 3.640 -2.062 1.00 97.19 73 ALA A CA 1
ATOM 530 C C . ALA A 1 73 ? -6.420 3.997 -1.553 1.00 97.19 73 ALA A C 1
ATOM 532 O O . ALA A 1 73 ? -5.417 3.535 -2.104 1.00 97.19 73 ALA A O 1
ATOM 533 N N . ALA A 1 74 ? -6.345 4.790 -0.487 1.00 97.50 74 ALA A N 1
ATOM 534 C CA . ALA A 1 74 ? -5.096 5.102 0.194 1.00 97.50 74 ALA A CA 1
ATOM 535 C C . ALA A 1 74 ? -5.225 5.012 1.718 1.00 97.50 74 ALA A C 1
ATOM 537 O O . ALA A 1 74 ? -6.128 5.589 2.319 1.00 97.50 74 ALA A O 1
ATOM 538 N N . LEU A 1 75 ? -4.277 4.316 2.342 1.00 98.38 75 LEU A N 1
ATOM 539 C CA . LEU A 1 75 ? -4.148 4.158 3.784 1.00 98.38 75 LEU A CA 1
ATOM 540 C C . LEU A 1 75 ? -2.856 4.837 4.245 1.00 98.38 75 LEU A C 1
ATOM 542 O O . LEU A 1 75 ? -1.757 4.403 3.889 1.00 98.38 75 LEU A O 1
ATOM 546 N N . VAL A 1 76 ? -2.988 5.889 5.051 1.00 97.56 76 VAL A N 1
ATOM 547 C CA . VAL A 1 76 ? -1.862 6.576 5.694 1.00 97.56 76 VAL A CA 1
ATOM 548 C C . VAL A 1 76 ? -1.771 6.107 7.137 1.00 97.56 76 VAL A C 1
ATOM 550 O O . VAL A 1 76 ? -2.641 6.401 7.952 1.00 97.56 76 VAL A O 1
ATOM 553 N N . LEU A 1 77 ? -0.728 5.349 7.453 1.00 96.50 77 LEU A N 1
ATOM 554 C CA . LEU A 1 77 ? -0.562 4.718 8.754 1.00 96.50 77 LEU A CA 1
ATOM 555 C C . LEU A 1 77 ? 0.157 5.640 9.733 1.00 96.50 77 LEU A C 1
ATOM 557 O O . LEU A 1 77 ? 1.234 6.170 9.445 1.00 96.50 77 LEU A O 1
ATOM 561 N N . VAL A 1 78 ? -0.419 5.731 10.927 1.00 94.94 78 VAL A N 1
ATOM 562 C CA . VAL A 1 78 ? 0.141 6.402 12.099 1.00 94.94 78 VAL A CA 1
ATOM 563 C C . VAL A 1 78 ? 0.432 5.344 13.150 1.00 94.94 78 VAL A C 1
ATOM 565 O O . VAL A 1 78 ? -0.393 4.467 13.403 1.00 94.94 78 VAL A O 1
ATOM 568 N N . ASP A 1 79 ? 1.619 5.382 13.743 1.00 93.38 79 ASP A N 1
ATOM 569 C CA . ASP A 1 79 ? 1.969 4.470 14.829 1.00 93.38 79 ASP A CA 1
ATOM 570 C C . ASP A 1 79 ? 1.345 4.963 16.137 1.00 93.38 79 ASP A C 1
ATOM 572 O O . ASP A 1 79 ? 1.737 6.004 16.655 1.00 93.38 79 ASP A O 1
ATOM 576 N N . GLY A 1 80 ? 0.379 4.224 16.676 1.00 90.38 80 GLY A N 1
ATOM 577 C CA . GLY A 1 80 ? -0.271 4.558 17.938 1.00 90.38 80 GLY A CA 1
ATOM 578 C C . GLY A 1 80 ? 0.598 4.313 19.167 1.00 90.38 80 GLY A C 1
ATOM 579 O O . GLY A 1 80 ? 0.314 4.884 20.214 1.00 90.38 80 GLY A O 1
ATOM 580 N N . ALA A 1 81 ? 1.678 3.535 19.063 1.00 87.25 81 ALA A N 1
ATOM 581 C CA . ALA A 1 81 ? 2.601 3.305 20.177 1.00 87.25 81 ALA A CA 1
ATOM 582 C C . ALA A 1 81 ? 3.731 4.350 20.247 1.00 87.25 81 ALA A C 1
ATOM 584 O O . ALA A 1 81 ? 4.413 4.445 21.265 1.00 87.25 81 ALA A O 1
ATOM 585 N N . ALA A 1 82 ? 3.926 5.139 19.189 1.00 82.62 82 ALA A N 1
ATOM 586 C CA . ALA A 1 82 ? 4.953 6.175 19.103 1.00 82.62 82 ALA A CA 1
ATOM 587 C C . ALA A 1 82 ? 4.323 7.570 18.971 1.00 82.62 82 ALA A C 1
ATOM 589 O O . ALA A 1 82 ? 3.109 7.705 18.836 1.00 82.62 82 ALA A O 1
ATOM 590 N N . GLU A 1 83 ? 5.141 8.623 19.018 1.00 74.25 83 GLU A N 1
ATOM 591 C CA . GLU A 1 83 ? 4.655 9.969 18.709 1.00 74.25 83 GLU A CA 1
ATOM 592 C C . GLU A 1 83 ? 4.043 10.019 17.299 1.00 74.25 83 GLU A C 1
ATOM 594 O O . GLU A 1 83 ? 4.659 9.525 16.344 1.00 74.25 83 GLU A O 1
ATOM 599 N N . PRO A 1 84 ? 2.859 10.637 17.141 1.00 65.00 84 PRO A N 1
ATOM 600 C CA . PRO A 1 84 ? 2.205 10.733 15.850 1.00 65.00 84 PRO A CA 1
ATOM 601 C C . PRO A 1 84 ? 3.045 11.601 14.914 1.00 65.00 84 PRO A C 1
ATOM 603 O O . PRO A 1 84 ? 3.178 12.811 15.079 1.00 65.00 84 PRO A O 1
ATOM 606 N N . ARG A 1 85 ? 3.619 10.966 13.892 1.00 74.12 85 ARG A N 1
ATOM 607 C CA . ARG A 1 85 ? 4.318 11.648 12.803 1.00 74.12 85 ARG A CA 1
ATOM 608 C C . ARG A 1 85 ? 3.695 11.240 11.488 1.00 74.12 85 ARG A C 1
ATOM 610 O O . ARG A 1 85 ? 3.848 10.104 11.040 1.00 74.12 85 ARG A O 1
ATOM 617 N N . VAL A 1 86 ? 3.003 12.191 10.875 1.00 83.12 86 VAL A N 1
ATOM 618 C CA . VAL A 1 86 ? 2.458 12.041 9.531 1.00 83.12 86 VAL A CA 1
ATOM 619 C C . VAL A 1 86 ? 3.211 12.982 8.611 1.00 83.12 86 VAL A C 1
ATOM 621 O O . VAL A 1 86 ? 3.149 14.199 8.762 1.00 83.12 86 VAL A O 1
ATOM 624 N N . ASP A 1 87 ? 3.945 12.406 7.666 1.00 87.25 87 ASP A N 1
ATOM 625 C CA . ASP A 1 87 ? 4.649 13.179 6.652 1.00 87.25 87 ASP A CA 1
ATOM 626 C C . ASP A 1 87 ? 3.633 13.781 5.666 1.00 87.25 87 ASP A C 1
ATOM 628 O O . ASP A 1 87 ? 2.795 13.071 5.100 1.00 87.25 87 ASP A O 1
ATOM 632 N N . GLY A 1 88 ? 3.709 15.094 5.435 1.00 85.69 88 GLY A N 1
ATOM 633 C CA . GLY A 1 88 ? 2.825 15.791 4.498 1.00 85.69 88 GLY A CA 1
ATOM 634 C C . GLY A 1 88 ? 2.894 15.243 3.069 1.00 85.69 88 GLY A C 1
ATOM 635 O O . GLY A 1 88 ? 1.901 15.286 2.347 1.00 85.69 88 GLY A O 1
ATOM 636 N N . ARG A 1 89 ? 4.024 14.655 2.660 1.00 88.19 89 ARG A N 1
ATOM 637 C CA . ARG A 1 89 ? 4.190 14.005 1.351 1.00 88.19 89 ARG A CA 1
ATOM 638 C C . ARG A 1 89 ? 3.415 12.695 1.265 1.00 88.19 89 ARG A C 1
ATOM 640 O O . ARG A 1 89 ? 2.883 12.380 0.205 1.00 88.19 89 ARG A O 1
ATOM 647 N N . ALA A 1 90 ? 3.310 11.955 2.370 1.00 92.19 90 ALA A N 1
ATOM 648 C CA . ALA A 1 90 ? 2.479 10.756 2.434 1.00 92.19 90 ALA A CA 1
ATOM 649 C C . ALA A 1 90 ? 0.992 11.113 2.289 1.00 92.19 90 ALA A C 1
ATOM 651 O O . ALA A 1 90 ? 0.277 10.458 1.534 1.00 92.19 90 ALA A O 1
ATOM 652 N N . LEU A 1 91 ? 0.556 12.197 2.942 1.00 89.06 91 LEU A N 1
ATOM 653 C CA . LEU A 1 91 ? -0.790 12.746 2.757 1.00 89.06 91 LEU A CA 1
ATOM 654 C C . LEU A 1 91 ? -1.014 13.192 1.309 1.00 89.06 91 LEU A C 1
ATOM 656 O O . LEU A 1 91 ? -2.008 12.805 0.708 1.00 89.06 91 LEU A O 1
ATOM 660 N N . ALA A 1 92 ? -0.072 13.932 0.719 1.00 86.62 92 ALA A N 1
ATOM 661 C CA . ALA A 1 92 ? -0.171 14.394 -0.665 1.00 86.62 92 ALA A CA 1
ATOM 662 C C . ALA A 1 92 ? -0.272 13.238 -1.676 1.00 86.62 92 ALA A C 1
ATOM 664 O O . ALA A 1 92 ? -1.080 13.309 -2.599 1.00 86.62 92 ALA A O 1
ATOM 665 N N . LEU A 1 93 ? 0.499 12.159 -1.484 1.00 88.56 93 LEU A N 1
ATOM 666 C CA . LEU A 1 93 ? 0.387 10.938 -2.290 1.00 88.56 93 LEU A CA 1
ATOM 667 C C . LEU A 1 93 ? -1.000 10.297 -2.148 1.00 88.56 93 LEU A C 1
ATOM 669 O O . LEU A 1 93 ? -1.609 9.912 -3.145 1.00 88.56 93 LEU A O 1
ATOM 673 N N . ALA A 1 94 ? -1.510 10.203 -0.919 1.00 92.75 94 ALA A N 1
ATOM 674 C CA . ALA A 1 94 ? -2.804 9.595 -0.626 1.00 92.75 94 ALA A CA 1
ATOM 675 C C . ALA A 1 94 ? -4.002 10.420 -1.121 1.00 92.75 94 ALA A C 1
ATOM 677 O O . ALA A 1 94 ? -5.032 9.847 -1.470 1.00 92.75 94 ALA A O 1
ATOM 678 N N . SER A 1 95 ? -3.872 11.746 -1.209 1.00 87.19 95 SER A N 1
ATOM 679 C CA . SER A 1 95 ? -4.942 12.645 -1.661 1.00 87.19 95 SER A CA 1
ATOM 680 C C . SER A 1 95 ? -5.426 12.370 -3.088 1.00 87.19 95 SER A C 1
ATOM 682 O O . SER A 1 95 ? -6.540 12.761 -3.428 1.00 87.19 95 SER A O 1
ATOM 684 N N . GLY A 1 96 ? -4.621 11.691 -3.914 1.00 83.81 96 GLY A N 1
ATOM 685 C CA . GLY A 1 96 ? -5.018 11.271 -5.260 1.00 83.81 96 GLY A CA 1
ATOM 686 C C . GLY A 1 96 ? -6.013 10.104 -5.298 1.00 83.81 96 GLY A C 1
ATOM 687 O O . GLY A 1 96 ? -6.560 9.824 -6.361 1.00 83.81 96 GLY A O 1
ATOM 688 N N . ALA A 1 97 ? -6.251 9.420 -4.173 1.00 92.56 97 ALA A N 1
ATOM 689 C CA . ALA A 1 97 ? -7.213 8.326 -4.091 1.00 92.56 97 ALA A CA 1
ATOM 690 C C . ALA A 1 97 ? -8.637 8.838 -3.781 1.00 92.56 97 ALA A C 1
ATOM 692 O O . ALA A 1 97 ? -8.792 9.754 -2.963 1.00 92.56 97 ALA A O 1
ATOM 693 N N . PRO A 1 98 ? -9.684 8.233 -4.379 1.00 91.88 98 PRO A N 1
ATOM 694 C CA . PRO A 1 98 ? -11.071 8.583 -4.083 1.00 91.88 98 PRO A CA 1
ATOM 695 C C . PRO A 1 98 ? -11.496 8.129 -2.679 1.00 91.88 98 PRO A C 1
ATOM 697 O O . PRO A 1 98 ? -12.172 8.881 -1.984 1.00 91.88 98 PRO A O 1
ATOM 700 N N . ALA A 1 99 ? -11.060 6.946 -2.235 1.00 95.50 99 ALA A N 1
ATOM 701 C CA . ALA A 1 99 ? -11.226 6.482 -0.860 1.00 95.50 99 ALA A CA 1
ATOM 702 C C . ALA A 1 99 ? -9.911 6.642 -0.095 1.00 95.50 99 ALA A C 1
ATOM 704 O O . ALA A 1 99 ? -8.863 6.162 -0.528 1.00 95.50 99 ALA A O 1
ATOM 705 N N . ARG A 1 100 ? -9.924 7.326 1.047 1.00 97.25 100 ARG A N 1
ATOM 706 C CA . ARG A 1 100 ? -8.688 7.619 1.779 1.00 97.25 100 ARG A CA 1
ATOM 707 C C . ARG A 1 100 ? -8.904 7.675 3.275 1.00 97.25 100 ARG A C 1
ATOM 709 O O . ARG A 1 100 ? -9.863 8.282 3.748 1.00 97.25 100 ARG A O 1
ATOM 716 N N . ALA A 1 101 ? -7.979 7.061 3.998 1.00 98.12 101 ALA A N 1
ATOM 717 C CA . ALA A 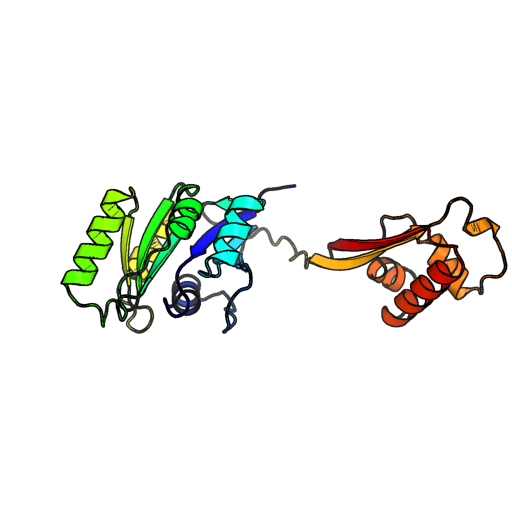1 101 ? -8.057 6.935 5.436 1.00 98.12 101 ALA A CA 1
ATOM 718 C C . ALA A 1 101 ? -6.711 7.178 6.119 1.00 98.12 101 ALA A C 1
ATOM 720 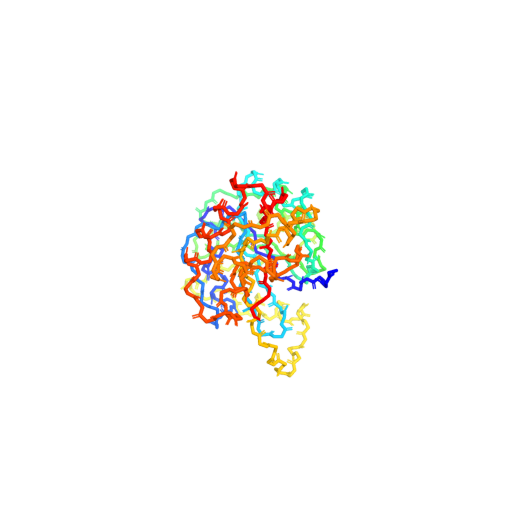O O . ALA A 1 101 ? -5.653 6.761 5.641 1.00 98.12 101 ALA A O 1
ATOM 721 N N . LEU A 1 102 ? -6.780 7.818 7.280 1.00 97.50 102 LEU A N 1
ATOM 722 C CA . LEU A 1 102 ? -5.735 7.821 8.290 1.00 97.50 102 LEU A CA 1
ATOM 723 C C . LEU A 1 102 ? -5.998 6.658 9.248 1.00 97.50 102 LEU A C 1
ATOM 725 O O . LEU A 1 102 ? -7.058 6.557 9.865 1.00 97.50 102 LEU A O 1
ATOM 729 N N . VAL A 1 103 ? -5.022 5.762 9.344 1.00 98.12 103 VAL A N 1
ATOM 730 C CA . VAL A 1 103 ? -5.136 4.515 10.096 1.00 98.12 103 VAL A CA 1
ATOM 731 C C . VAL A 1 103 ? -4.169 4.556 11.270 1.00 98.12 103 VAL A C 1
ATOM 733 O O . VAL A 1 103 ? -2.958 4.414 11.098 1.00 98.12 103 VAL A O 1
ATOM 736 N N . LEU A 1 104 ? -4.701 4.727 12.477 1.00 97.38 104 LEU A N 1
ATOM 737 C CA . LEU A 1 104 ? -3.936 4.579 13.707 1.00 97.38 104 LEU A CA 1
ATOM 738 C C . LEU A 1 104 ? -3.705 3.093 13.975 1.00 97.38 104 LEU A C 1
ATOM 740 O O . LEU A 1 104 ? -4.622 2.350 14.312 1.00 97.38 104 LEU A O 1
ATOM 744 N N . THR A 1 105 ? -2.467 2.653 13.825 1.00 96.88 105 THR A N 1
ATOM 745 C CA . THR A 1 105 ? -2.043 1.275 14.084 1.00 96.88 105 THR A CA 1
ATOM 746 C C . THR A 1 105 ? -1.631 1.079 15.538 1.00 96.88 105 THR A C 1
ATOM 748 O O . THR A 1 105 ? -1.336 2.044 16.236 1.00 96.88 105 THR A O 1
ATOM 751 N N . LYS A 1 106 ? -1.582 -0.179 15.996 1.00 95.31 106 LYS A N 1
ATOM 752 C CA . LYS A 1 106 ? -1.267 -0.531 17.396 1.00 95.31 106 LYS A CA 1
ATOM 753 C C . LYS A 1 106 ? -2.201 0.175 18.387 1.00 95.31 106 LYS A C 1
ATOM 755 O O . LYS A 1 106 ? -1.777 0.619 19.450 1.00 95.31 106 LYS A O 1
ATOM 760 N N . ALA A 1 107 ? -3.478 0.298 18.019 1.00 94.44 107 ALA A N 1
ATOM 761 C CA . ALA A 1 107 ? -4.489 0.989 18.815 1.00 94.44 107 ALA A CA 1
ATOM 762 C C . ALA A 1 107 ? -4.667 0.393 20.223 1.00 94.44 107 ALA A C 1
ATOM 764 O O . ALA A 1 107 ? -5.087 1.095 21.133 1.00 94.44 107 ALA A O 1
ATOM 765 N N . ASP A 1 108 ? -4.299 -0.874 20.422 1.00 94.50 108 ASP A N 1
ATOM 766 C CA . ASP A 1 108 ? -4.273 -1.532 21.731 1.00 94.50 108 ASP A CA 1
ATOM 767 C C . ASP A 1 108 ? -3.266 -0.919 22.717 1.00 94.50 108 ASP A C 1
ATOM 769 O O . ASP A 1 108 ? -3.413 -1.097 23.921 1.00 94.50 108 ASP A O 1
ATOM 773 N N . ALA A 1 109 ? -2.265 -0.192 22.217 1.00 93.25 109 ALA A N 1
ATOM 774 C CA . ALA A 1 109 ? -1.250 0.495 23.012 1.00 93.25 109 ALA A CA 1
ATOM 775 C C . ALA A 1 109 ? -1.332 2.029 22.894 1.00 93.25 109 ALA A C 1
ATOM 777 O O . ALA A 1 109 ? -0.473 2.733 23.427 1.00 93.25 109 ALA A O 1
ATOM 778 N N . ALA A 1 110 ? -2.325 2.559 22.173 1.00 93.06 110 ALA A N 1
ATOM 779 C CA . ALA A 1 110 ? -2.435 3.989 21.925 1.00 93.06 110 ALA A CA 1
ATOM 780 C C . ALA A 1 110 ? -3.128 4.709 23.096 1.00 93.06 110 ALA A C 1
ATOM 782 O O . ALA A 1 110 ? -4.217 4.297 23.501 1.00 93.06 110 ALA A O 1
ATOM 783 N N . PRO A 1 111 ? -2.554 5.804 23.627 1.00 93.44 111 PRO A N 1
ATOM 784 C CA . PRO A 1 111 ? -3.237 6.615 24.626 1.00 93.44 111 PRO A CA 1
ATOM 785 C C . PRO A 1 111 ? -4.447 7.342 24.003 1.00 93.44 111 PRO A C 1
ATOM 787 O O . PRO A 1 111 ? -4.394 7.687 22.817 1.00 93.44 111 PRO A O 1
ATOM 790 N N . PRO A 1 112 ? -5.514 7.633 24.778 1.00 92.62 112 PRO A N 1
ATOM 791 C CA . PRO A 1 112 ? -6.729 8.278 24.264 1.00 92.62 112 PRO A CA 1
ATOM 792 C C . PRO A 1 112 ? -6.470 9.600 23.534 1.00 92.62 112 PRO A C 1
ATOM 794 O O . PRO A 1 112 ? -7.035 9.841 22.472 1.00 92.62 112 PRO A O 1
ATOM 797 N N . GLU A 1 113 ? -5.554 10.419 24.054 1.00 91.62 113 GLU A N 1
ATOM 798 C CA . GLU A 1 113 ? -5.154 11.693 23.444 1.00 91.62 113 GLU A CA 1
ATOM 799 C C . GLU A 1 113 ? -4.670 11.505 22.001 1.00 91.62 113 GLU A C 1
ATOM 801 O O . GLU A 1 113 ? -5.077 12.232 21.102 1.00 91.62 113 GLU A O 1
ATOM 806 N N . ARG A 1 114 ? -3.888 10.452 21.741 1.00 89.38 114 ARG A N 1
ATOM 807 C CA . ARG A 1 114 ? -3.342 10.159 20.409 1.00 89.38 114 ARG A CA 1
ATOM 808 C C . ARG A 1 114 ? -4.404 9.687 19.425 1.00 89.38 114 ARG A C 1
ATOM 810 O O . ARG A 1 114 ? -4.305 9.961 18.225 1.00 89.38 114 ARG A O 1
ATOM 817 N N . VAL A 1 115 ? -5.403 8.961 19.922 1.00 93.75 115 VAL A N 1
ATOM 818 C CA . VAL A 1 115 ? -6.569 8.564 19.127 1.00 93.75 115 VAL A CA 1
ATOM 819 C C . VAL A 1 115 ? -7.305 9.817 18.661 1.00 93.75 115 VAL A C 1
ATOM 821 O O . VAL A 1 115 ? -7.538 9.969 17.461 1.00 93.75 115 VAL A O 1
ATOM 824 N N . GLU A 1 116 ? -7.580 10.745 19.578 1.00 94.06 116 GLU A N 1
ATOM 825 C CA . GLU A 1 116 ? -8.276 11.995 19.269 1.00 94.06 116 GLU A CA 1
ATOM 826 C C . GLU A 1 116 ? -7.449 12.928 18.373 1.00 94.06 116 GLU A C 1
ATOM 828 O O . GLU A 1 116 ? -7.983 13.463 17.403 1.00 94.06 116 GLU A O 1
ATOM 833 N N . GLU A 1 117 ? -6.140 13.060 18.597 1.00 92.12 117 GLU A N 1
ATOM 834 C CA . GLU A 1 117 ? -5.240 13.832 17.726 1.00 92.12 117 GLU A CA 1
ATOM 835 C C . GLU A 1 117 ? -5.235 13.304 16.287 1.00 92.12 117 GLU A C 1
ATOM 837 O O . GLU A 1 117 ? -5.346 14.069 15.325 1.00 92.12 117 GLU A O 1
ATOM 842 N N . THR A 1 118 ? -5.131 11.983 16.121 1.00 93.56 118 THR A N 1
ATOM 843 C CA . THR A 1 118 ? -5.100 11.358 14.791 1.00 93.56 118 THR A CA 1
ATOM 844 C C . THR A 1 118 ? -6.453 11.481 14.097 1.00 93.56 118 THR A C 1
ATOM 846 O O . THR A 1 118 ? -6.513 11.742 12.894 1.00 93.56 118 THR A O 1
ATOM 849 N N . LYS A 1 119 ? -7.545 11.352 14.851 1.00 95.25 119 LYS A N 1
ATOM 850 C CA . LYS A 1 119 ? -8.910 11.550 14.361 1.00 95.25 119 LYS A CA 1
ATOM 851 C C . LYS A 1 119 ? -9.160 13.000 13.940 1.00 95.25 119 LYS A C 1
ATOM 853 O O . LYS A 1 119 ? -9.705 13.236 12.862 1.00 95.25 119 LYS A O 1
ATOM 858 N N . ALA A 1 120 ? -8.707 13.971 14.732 1.00 93.62 120 ALA A N 1
ATOM 859 C CA . ALA A 1 120 ? -8.775 15.391 14.394 1.00 93.62 120 ALA A CA 1
ATOM 860 C C . ALA A 1 120 ? -7.938 15.711 13.147 1.00 93.62 120 ALA A C 1
ATOM 862 O O . ALA A 1 120 ? -8.386 16.453 12.269 1.00 93.62 120 ALA A O 1
ATOM 863 N N . LEU A 1 121 ? -6.747 15.112 13.022 1.00 89.69 121 LEU A N 1
ATOM 864 C CA . LEU A 1 121 ? -5.931 15.227 11.818 1.00 89.69 121 LEU A CA 1
ATOM 865 C C . LEU A 1 121 ? -6.666 14.675 10.594 1.00 89.69 121 LEU A C 1
ATOM 867 O O . LEU A 1 121 ? -6.706 15.366 9.579 1.00 89.69 121 LEU A O 1
ATOM 871 N N . ALA A 1 122 ? -7.260 13.482 10.698 1.00 93.81 122 ALA A N 1
ATOM 872 C CA . ALA A 1 122 ? -8.023 12.853 9.622 1.00 93.81 122 ALA A CA 1
ATOM 873 C C . ALA A 1 122 ? -9.168 13.746 9.139 1.00 93.81 122 ALA A C 1
ATOM 875 O O . ALA A 1 122 ? -9.250 14.045 7.947 1.00 93.81 122 ALA A O 1
ATOM 876 N N . ALA A 1 123 ? -9.966 14.276 10.070 1.00 91.69 123 ALA A N 1
ATOM 877 C CA . ALA A 1 123 ? -11.032 15.221 9.757 1.00 91.69 123 ALA A CA 1
ATOM 878 C C . ALA A 1 123 ? -10.495 16.480 9.054 1.00 91.69 123 ALA A C 1
ATOM 880 O O . ALA A 1 123 ? -11.037 16.897 8.031 1.00 91.69 123 ALA A O 1
ATOM 881 N N . ARG A 1 124 ? -9.387 17.050 9.547 1.00 89.69 124 ARG A N 1
ATOM 882 C CA . ARG A 1 124 ? -8.767 18.258 8.977 1.00 89.69 124 ARG A CA 1
ATOM 883 C C . ARG A 1 124 ? -8.274 18.064 7.543 1.00 89.69 124 ARG A C 1
ATOM 885 O O . ARG A 1 124 ? -8.322 19.010 6.763 1.00 89.69 124 ARG A O 1
ATOM 892 N N . VAL A 1 125 ? -7.788 16.872 7.195 1.00 88.44 125 VAL A N 1
ATOM 893 C CA . VAL A 1 125 ? -7.320 16.564 5.831 1.00 88.44 125 VAL A CA 1
ATOM 894 C C . VAL A 1 125 ? -8.408 15.946 4.945 1.00 88.44 125 VAL A C 1
ATOM 896 O O . VAL A 1 125 ? -8.152 15.662 3.776 1.00 88.44 125 VAL A O 1
ATOM 899 N N . GLY A 1 126 ? -9.623 15.748 5.471 1.00 90.25 126 GLY A N 1
ATOM 900 C CA . GLY A 1 126 ? -10.744 15.147 4.746 1.00 90.25 126 GLY A CA 1
ATOM 901 C C . GLY A 1 126 ? -10.532 13.663 4.435 1.00 90.25 126 GLY A C 1
ATOM 902 O O . GLY A 1 126 ? -10.787 13.223 3.309 1.00 90.25 126 GLY A O 1
ATOM 903 N N . PHE A 1 127 ? -9.964 12.927 5.392 1.00 95.69 127 PHE A N 1
ATOM 904 C CA . PHE A 1 127 ? -9.737 11.483 5.340 1.00 95.69 127 PHE A CA 1
ATOM 905 C C . PHE A 1 127 ? -10.624 10.808 6.388 1.00 95.69 127 PHE A C 1
ATOM 907 O O . PHE A 1 127 ? -10.906 11.382 7.441 1.00 95.69 127 PHE A O 1
ATOM 914 N N . GLU A 1 128 ? -11.021 9.567 6.126 1.00 98.00 128 GLU A N 1
ATOM 915 C CA . GLU A 1 128 ? -11.667 8.740 7.143 1.00 98.00 128 GLU A CA 1
ATOM 916 C C . GLU A 1 128 ? -10.663 8.305 8.214 1.00 98.00 128 GLU A C 1
ATOM 918 O O . GLU A 1 128 ? -9.452 8.277 7.983 1.00 98.00 128 GLU A O 1
ATOM 923 N N . PHE A 1 129 ? -11.155 7.985 9.407 1.00 97.81 129 PHE A N 1
ATOM 924 C CA . PHE A 1 129 ? -10.320 7.585 10.533 1.00 97.81 129 PHE A CA 1
ATOM 925 C C . PHE A 1 129 ? -10.630 6.153 10.948 1.00 97.81 129 PHE A C 1
ATOM 927 O O . PHE A 1 129 ? -11.783 5.819 11.204 1.00 97.81 129 PHE A O 1
ATOM 934 N N . PHE A 1 130 ? -9.583 5.343 11.102 1.00 98.25 130 PHE A N 1
ATOM 935 C CA . PHE A 1 130 ? -9.686 4.006 11.679 1.00 98.25 130 PHE A CA 1
ATOM 936 C C . PHE A 1 130 ? -8.615 3.799 12.744 1.00 98.25 130 PHE A C 1
ATOM 938 O O . PHE A 1 130 ? -7.447 4.128 12.536 1.00 98.25 130 PHE A O 1
ATOM 945 N N . ALA A 1 131 ? -8.998 3.179 13.857 1.00 97.50 131 ALA A N 1
ATOM 946 C CA . ALA A 1 131 ? -8.073 2.683 14.866 1.00 97.50 131 ALA A CA 1
ATOM 947 C C . ALA A 1 131 ? -7.998 1.156 14.771 1.00 97.50 131 ALA A C 1
ATOM 949 O O . ALA A 1 131 ? -9.013 0.468 14.870 1.00 97.50 131 ALA A O 1
ATOM 950 N N . VAL A 1 132 ? -6.796 0.619 14.558 1.00 97.88 132 VAL A N 1
ATOM 951 C CA . VAL A 1 132 ? -6.585 -0.810 14.322 1.00 97.88 132 VAL A CA 1
ATOM 952 C C . VAL A 1 132 ? -5.457 -1.382 15.169 1.00 97.88 132 VAL A C 1
ATOM 954 O O . VAL A 1 132 ? -4.416 -0.763 15.395 1.00 97.88 132 VAL A O 1
ATOM 957 N N . SER A 1 133 ? -5.623 -2.638 15.564 1.00 96.12 133 SER A N 1
ATOM 958 C CA . SER A 1 133 ? -4.536 -3.480 16.052 1.00 96.12 133 SER A CA 1
ATOM 959 C C . SER A 1 133 ? -4.544 -4.783 15.277 1.00 96.12 133 SER A C 1
ATOM 961 O O . SER A 1 133 ? -5.367 -5.660 15.528 1.00 96.12 133 SER A O 1
ATOM 963 N N . ALA A 1 134 ? -3.611 -4.931 14.336 1.00 92.81 134 ALA A N 1
ATOM 964 C CA . ALA A 1 134 ? -3.474 -6.169 13.574 1.00 92.81 134 ALA A CA 1
ATOM 965 C C . ALA A 1 134 ? -3.118 -7.365 14.477 1.00 92.81 134 ALA A C 1
ATOM 967 O O . ALA A 1 134 ? -3.568 -8.476 14.223 1.00 92.81 134 ALA A O 1
ATOM 968 N N . ALA A 1 135 ? -2.370 -7.130 15.562 1.00 90.50 135 ALA A N 1
ATOM 969 C CA . ALA A 1 135 ? -2.000 -8.167 16.524 1.00 90.50 135 ALA A CA 1
ATOM 970 C C . ALA A 1 135 ? -3.193 -8.661 17.361 1.00 90.50 135 ALA A C 1
ATOM 972 O O . ALA A 1 135 ? -3.229 -9.827 17.745 1.00 90.50 135 ALA A O 1
ATOM 973 N N . LYS A 1 136 ? -4.162 -7.783 17.652 1.00 91.12 136 LYS A N 1
ATOM 974 C CA . LYS A 1 136 ? -5.355 -8.103 18.455 1.00 91.12 136 LYS A CA 1
ATOM 975 C C . LYS A 1 136 ? -6.631 -8.279 17.624 1.00 91.12 136 LYS A C 1
ATOM 977 O O . LYS A 1 136 ? -7.680 -8.567 18.184 1.00 91.12 136 LYS A O 1
ATOM 982 N N . GLY A 1 137 ? -6.562 -8.070 16.309 1.00 90.31 137 GLY A N 1
ATOM 983 C CA . GLY A 1 137 ? -7.719 -8.079 15.408 1.00 90.31 137 GLY A CA 1
ATOM 984 C C . GLY A 1 137 ? -8.675 -6.885 15.562 1.00 90.31 137 GLY A C 1
ATOM 985 O O . GLY A 1 137 ? -9.737 -6.878 14.944 1.00 90.31 137 GLY A O 1
ATOM 986 N N . ILE A 1 138 ? -8.324 -5.866 16.353 1.00 94.31 138 ILE A N 1
ATOM 987 C CA . ILE A 1 138 ? -9.178 -4.695 16.613 1.00 94.31 138 ILE A CA 1
ATOM 988 C C . ILE A 1 138 ? -9.278 -3.846 15.343 1.00 94.31 138 ILE A C 1
ATOM 990 O O . ILE A 1 138 ? -8.254 -3.556 14.722 1.00 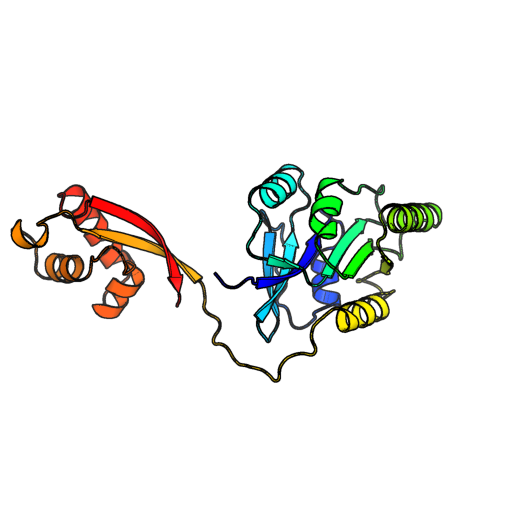94.31 138 ILE A O 1
ATOM 994 N N . GLY A 1 139 ? -10.494 -3.457 14.949 1.00 95.31 139 GLY A N 1
ATOM 995 C CA . GLY A 1 139 ? -10.765 -2.532 13.835 1.00 95.31 139 GLY A CA 1
ATOM 996 C C . GLY A 1 139 ? -10.456 -3.061 12.426 1.00 95.31 139 GLY A C 1
ATOM 997 O O . GLY A 1 139 ? -10.952 -2.518 11.443 1.00 95.31 139 GLY A O 1
ATOM 998 N N . VAL A 1 140 ? -9.699 -4.157 12.289 1.00 96.50 140 VAL A N 1
ATOM 999 C CA . VAL A 1 140 ? -9.284 -4.709 10.983 1.00 96.50 140 VAL A CA 1
ATOM 1000 C C . VAL A 1 140 ? -10.487 -5.116 10.132 1.00 96.50 140 VAL A C 1
ATOM 1002 O O . VAL A 1 140 ? -10.508 -4.855 8.933 1.00 96.50 140 VAL A O 1
ATOM 1005 N N . GLY A 1 141 ? -11.503 -5.742 10.736 1.00 95.25 141 GLY A N 1
ATOM 1006 C CA . GLY A 1 141 ? -12.705 -6.165 10.011 1.00 95.25 141 GLY A CA 1
ATOM 1007 C C . GLY A 1 141 ? -13.540 -4.992 9.491 1.00 95.25 141 GLY A C 1
ATOM 1008 O O . GLY A 1 141 ? -14.109 -5.076 8.406 1.00 95.25 141 GLY A O 1
ATOM 1009 N N . GLU A 1 142 ? -13.590 -3.893 10.243 1.00 96.69 142 GLU A N 1
ATOM 1010 C CA . GLU A 1 142 ? -14.267 -2.662 9.831 1.00 96.69 142 GLU A CA 1
ATOM 1011 C C . GLU A 1 142 ? -13.522 -1.985 8.681 1.00 96.69 142 GLU A C 1
ATOM 1013 O O . GLU A 1 142 ? -14.115 -1.755 7.628 1.00 96.69 142 GLU A O 1
ATOM 1018 N N . LEU A 1 143 ? -12.206 -1.799 8.830 1.00 97.62 143 LEU A N 1
ATOM 1019 C CA . LEU A 1 143 ? -11.351 -1.254 7.777 1.00 97.62 143 LEU A CA 1
ATOM 1020 C C . LEU A 1 143 ? -11.414 -2.102 6.497 1.00 97.62 143 LEU A C 1
ATOM 1022 O O . LEU A 1 143 ? -11.456 -1.563 5.395 1.00 97.62 143 LEU A O 1
ATOM 1026 N N . ARG A 1 144 ? -11.469 -3.433 6.626 1.00 95.31 144 ARG A N 1
ATOM 1027 C CA . ARG A 1 144 ? -11.615 -4.340 5.480 1.00 95.31 144 ARG A CA 1
ATOM 1028 C C . ARG A 1 144 ? -12.946 -4.136 4.756 1.00 95.31 144 ARG A C 1
ATOM 1030 O O . ARG A 1 144 ? -12.954 -4.107 3.531 1.00 95.31 144 ARG A O 1
ATOM 1037 N N . ARG A 1 145 ? -14.062 -4.005 5.482 1.00 94.69 145 ARG A N 1
ATOM 1038 C CA . ARG A 1 145 ? -15.382 -3.749 4.872 1.00 94.69 145 ARG A CA 1
ATOM 1039 C C . ARG A 1 145 ? -15.422 -2.400 4.168 1.00 94.69 145 ARG A C 1
ATOM 1041 O O . ARG A 1 145 ? -15.927 -2.324 3.054 1.00 94.69 145 ARG A O 1
ATOM 1048 N N . TRP A 1 146 ? -14.859 -1.372 4.797 1.00 96.12 146 TRP A N 1
ATOM 1049 C CA . TRP A 1 146 ? -14.716 -0.055 4.189 1.00 96.12 146 TRP A CA 1
ATOM 1050 C C . TRP A 1 146 ? -13.922 -0.129 2.881 1.00 96.12 146 TRP A C 1
ATOM 1052 O O . TRP A 1 146 ? -14.387 0.319 1.835 1.00 96.12 146 TRP A O 1
ATOM 1062 N N . LEU A 1 147 ? -12.766 -0.796 2.917 1.00 94.56 147 LEU A N 1
ATOM 1063 C CA . LEU A 1 147 ? -11.911 -0.954 1.748 1.00 94.56 147 LEU A CA 1
ATOM 1064 C C . LEU A 1 147 ? -12.607 -1.750 0.637 1.00 94.56 147 LEU A C 1
ATOM 1066 O O . LEU A 1 147 ? -12.522 -1.372 -0.524 1.00 94.56 147 LEU A O 1
ATOM 1070 N N . ALA A 1 148 ? -13.349 -2.805 0.980 1.00 91.12 148 ALA A N 1
ATOM 1071 C CA . ALA A 1 148 ? -14.124 -3.582 0.015 1.00 91.12 148 ALA A CA 1
ATOM 1072 C C . ALA A 1 148 ? -15.207 -2.750 -0.698 1.00 91.12 148 ALA A C 1
ATOM 1074 O O . ALA A 1 148 ? -15.501 -3.028 -1.854 1.00 91.12 148 ALA A O 1
ATOM 1075 N N . GLY A 1 149 ? -15.768 -1.726 -0.044 1.00 88.81 149 GLY A N 1
ATOM 1076 C CA . GLY A 1 149 ? -16.698 -0.784 -0.678 1.00 88.81 149 GLY A CA 1
ATOM 1077 C C . GLY A 1 149 ? -16.028 0.184 -1.661 1.00 88.81 149 GLY A C 1
ATOM 1078 O O . GLY A 1 149 ? -16.686 0.682 -2.571 1.00 88.81 149 GLY A O 1
ATOM 1079 N N . ALA A 1 150 ? -14.727 0.436 -1.499 1.00 85.38 150 ALA A N 1
ATOM 1080 C CA . ALA A 1 150 ? -13.935 1.280 -2.394 1.00 85.38 150 ALA A CA 1
ATOM 1081 C C . ALA A 1 150 ? -13.335 0.513 -3.584 1.00 85.38 150 ALA A C 1
ATOM 1083 O O . ALA A 1 150 ? -12.998 1.108 -4.609 1.00 85.38 150 ALA A O 1
ATOM 1084 N N . LEU A 1 151 ? -13.160 -0.800 -3.440 1.00 85.62 151 LEU A N 1
ATOM 1085 C CA . LEU A 1 151 ? -12.588 -1.653 -4.471 1.00 85.62 151 LEU A CA 1
ATOM 1086 C C . LEU A 1 151 ? -13.661 -2.105 -5.469 1.00 85.62 151 LEU A C 1
ATOM 1088 O O . LEU A 1 151 ? -14.795 -2.376 -5.073 1.00 85.62 151 LEU A O 1
ATOM 1092 N N . PRO A 1 152 ? -13.327 -2.229 -6.766 1.00 74.06 152 PRO A N 1
ATOM 1093 C CA . PRO A 1 152 ? -14.228 -2.857 -7.716 1.00 74.06 152 PRO A CA 1
ATOM 1094 C C . PRO A 1 152 ? -14.535 -4.277 -7.238 1.00 74.06 152 PRO A C 1
ATOM 1096 O O . PRO A 1 152 ? -13.641 -4.996 -6.783 1.00 74.06 152 PRO A O 1
ATOM 1099 N N . ALA A 1 153 ? -15.803 -4.686 -7.350 1.00 64.06 153 ALA A N 1
ATOM 1100 C CA . ALA A 1 153 ? -16.176 -6.076 -7.135 1.00 64.06 153 ALA A CA 1
ATOM 1101 C C . ALA A 1 153 ? -15.257 -6.942 -7.999 1.00 64.06 153 ALA A C 1
ATOM 1103 O O . ALA A 1 153 ? -15.121 -6.671 -9.196 1.00 64.06 153 ALA A O 1
ATOM 1104 N N . ALA A 1 154 ? -14.588 -7.918 -7.377 1.00 50.88 154 ALA A N 1
ATOM 1105 C CA . ALA A 1 154 ? -13.586 -8.725 -8.054 1.00 50.88 154 ALA A CA 1
ATOM 1106 C C . ALA A 1 154 ? -14.167 -9.225 -9.388 1.00 50.88 154 ALA A C 1
ATOM 1108 O O . ALA A 1 154 ? -15.189 -9.922 -9.371 1.00 50.88 154 ALA A O 1
ATOM 1109 N N . PRO A 1 155 ? -13.586 -8.862 -10.547 1.00 44.09 155 PRO A N 1
ATOM 1110 C CA . PRO A 1 155 ? -14.005 -9.481 -11.788 1.00 44.09 155 PRO A CA 1
ATOM 1111 C C . PRO A 1 155 ? -13.785 -10.984 -11.623 1.00 44.09 155 PRO A C 1
ATOM 1113 O O . PRO A 1 155 ? -12.733 -11.398 -11.126 1.00 44.09 155 PRO A O 1
ATOM 1116 N N . ALA A 1 156 ? -14.788 -11.790 -11.995 1.00 41.16 156 ALA A N 1
ATOM 1117 C CA . ALA A 1 156 ? -14.680 -13.247 -12.007 1.00 41.16 156 ALA A CA 1
ATOM 1118 C C . ALA A 1 156 ? -13.321 -13.613 -12.599 1.00 41.16 156 ALA A C 1
ATOM 1120 O O . ALA A 1 156 ? -13.025 -13.162 -13.706 1.00 41.16 156 ALA A O 1
ATOM 1121 N N . ALA A 1 157 ? -12.501 -14.309 -11.803 1.00 39.22 157 ALA A N 1
ATOM 1122 C CA . ALA A 1 157 ? -11.072 -14.499 -12.006 1.00 39.22 157 ALA A CA 1
ATOM 1123 C C . ALA A 1 157 ? -10.705 -14.565 -13.493 1.00 39.22 157 ALA A C 1
ATOM 1125 O O . ALA A 1 157 ? -10.752 -15.619 -14.122 1.00 39.22 157 ALA A O 1
ATOM 1126 N N . ARG A 1 158 ? -10.318 -13.423 -14.067 1.00 37.06 158 ARG A N 1
ATOM 1127 C CA . ARG A 1 158 ? -9.499 -13.447 -15.265 1.00 37.06 158 ARG A CA 1
ATOM 1128 C C . ARG A 1 158 ? -8.126 -13.813 -14.749 1.00 37.06 158 ARG A C 1
ATOM 1130 O O . ARG A 1 158 ? -7.408 -12.960 -14.235 1.00 37.06 158 ARG A O 1
ATOM 1137 N N . THR A 1 159 ? -7.800 -15.096 -14.840 1.00 35.75 159 THR A N 1
ATOM 1138 C CA . THR A 1 159 ? -6.427 -15.588 -14.886 1.00 35.75 159 THR A CA 1
ATOM 1139 C C . THR A 1 159 ? -5.750 -14.914 -16.073 1.00 35.75 159 THR A C 1
ATOM 1141 O O . THR A 1 159 ? -5.657 -15.457 -17.169 1.00 35.75 159 THR A O 1
ATOM 1144 N N . LEU A 1 160 ? -5.320 -13.672 -15.877 1.00 37.69 160 LEU A N 1
ATOM 1145 C CA . LEU A 1 160 ? -4.241 -13.138 -16.675 1.00 37.69 160 LEU A CA 1
ATOM 1146 C C . LEU A 1 160 ? -2.990 -13.857 -16.165 1.00 37.69 160 LEU A C 1
ATOM 1148 O O . LEU A 1 160 ? -2.756 -13.862 -14.955 1.00 37.69 160 LEU A O 1
ATOM 1152 N N . PRO A 1 161 ? -2.230 -14.545 -17.033 1.00 37.91 161 PRO A N 1
ATOM 1153 C CA . PRO A 1 161 ? -0.969 -15.124 -16.610 1.00 37.91 161 PRO A CA 1
ATOM 1154 C C . PRO A 1 161 ? -0.114 -13.991 -16.045 1.00 37.91 161 PRO A C 1
ATOM 1156 O O . PRO A 1 161 ? 0.029 -12.955 -16.696 1.00 37.91 161 PRO A O 1
ATOM 1159 N N . ALA A 1 162 ? 0.408 -14.178 -14.830 1.00 39.44 162 ALA A N 1
ATOM 1160 C CA . ALA A 1 162 ? 1.339 -13.257 -14.197 1.00 39.44 162 ALA A CA 1
ATOM 1161 C C . ALA A 1 162 ? 2.491 -12.968 -15.169 1.00 39.44 162 ALA A C 1
ATOM 1163 O O . ALA A 1 162 ? 3.412 -13.777 -15.318 1.00 39.44 162 ALA A O 1
ATOM 1164 N N . GLN A 1 163 ? 2.435 -11.828 -15.858 1.00 45.53 163 GLN A N 1
ATOM 1165 C CA . GLN A 1 163 ? 3.543 -11.363 -16.677 1.00 45.53 163 GLN A CA 1
ATOM 1166 C C . GLN A 1 163 ? 4.622 -10.892 -15.712 1.00 45.53 163 GLN A C 1
ATOM 1168 O O . GLN A 1 163 ? 4.626 -9.762 -15.230 1.00 45.53 163 GLN A O 1
ATOM 1173 N N . ARG A 1 164 ? 5.534 -11.805 -15.377 1.00 42.34 164 ARG A N 1
ATOM 1174 C CA . ARG A 1 164 ? 6.745 -11.475 -14.634 1.00 42.34 164 ARG A CA 1
ATOM 1175 C C . ARG A 1 164 ? 7.614 -10.604 -15.530 1.00 42.34 164 ARG A C 1
ATOM 1177 O O . ARG A 1 164 ? 8.355 -11.119 -16.361 1.00 42.34 164 ARG A O 1
ATOM 1184 N N . PHE A 1 165 ? 7.523 -9.295 -15.344 1.00 42.25 165 PHE A N 1
ATOM 1185 C CA . PHE A 1 165 ? 8.460 -8.352 -15.932 1.00 42.25 165 PHE A CA 1
ATOM 1186 C C . PHE A 1 165 ? 9.862 -8.640 -15.389 1.00 42.25 165 PHE A C 1
ATOM 1188 O O . PHE A 1 165 ? 10.083 -8.636 -14.176 1.00 42.25 165 PHE A O 1
ATOM 1195 N N . ARG A 1 166 ? 10.811 -8.927 -16.280 1.00 59.25 166 ARG A N 1
ATOM 1196 C CA . ARG A 1 166 ? 12.231 -9.070 -15.934 1.00 59.25 166 ARG A CA 1
ATOM 1197 C C . ARG A 1 166 ? 13.001 -7.914 -16.557 1.00 59.25 166 ARG A C 1
ATOM 1199 O O . ARG A 1 166 ? 12.715 -7.519 -17.683 1.00 59.25 166 ARG A O 1
ATOM 1206 N N . PHE A 1 167 ? 13.962 -7.367 -15.821 1.00 62.69 167 PHE A N 1
ATOM 1207 C CA . PHE A 1 167 ? 14.950 -6.461 -16.401 1.00 62.69 167 PHE A CA 1
ATOM 1208 C C . PHE A 1 167 ? 15.964 -7.293 -17.183 1.00 62.69 167 PHE A C 1
ATOM 1210 O O . PHE A 1 167 ? 16.504 -8.263 -16.651 1.00 62.69 167 PHE A O 1
ATOM 1217 N N . ASP A 1 168 ? 16.200 -6.924 -18.433 1.00 80.88 168 ASP A N 1
ATOM 1218 C CA . ASP A 1 168 ? 17.093 -7.633 -19.345 1.00 80.88 168 ASP A CA 1
ATOM 1219 C C . ASP A 1 168 ? 17.785 -6.636 -20.287 1.00 80.88 168 ASP A C 1
ATOM 1221 O O . ASP A 1 168 ? 17.486 -5.439 -20.291 1.00 80.88 168 ASP A O 1
ATOM 1225 N N . VAL A 1 169 ? 18.735 -7.123 -21.075 1.00 86.62 169 VAL A N 1
ATOM 1226 C CA . VAL A 1 169 ? 19.519 -6.332 -22.018 1.00 86.62 169 VAL A CA 1
ATOM 1227 C C . VAL A 1 169 ? 18.966 -6.504 -23.429 1.00 86.62 169 VAL A C 1
ATOM 1229 O O . VAL A 1 169 ? 18.814 -7.626 -23.897 1.00 86.62 169 VAL A O 1
ATOM 1232 N N . ILE A 1 170 ? 18.713 -5.400 -24.126 1.00 90.38 170 ILE A N 1
ATOM 1233 C CA . ILE A 1 170 ? 18.269 -5.360 -25.521 1.00 90.38 170 ILE A CA 1
ATOM 1234 C C . ILE A 1 170 ? 19.449 -4.917 -26.400 1.00 90.38 170 ILE A C 1
ATOM 1236 O O . ILE A 1 170 ? 19.874 -3.757 -26.306 1.00 90.38 170 ILE A O 1
ATOM 1240 N N . PRO A 1 171 ? 20.014 -5.806 -27.237 1.00 91.31 171 PRO A N 1
ATOM 1241 C CA . PRO A 1 171 ? 21.069 -5.446 -28.170 1.00 91.31 171 PRO A CA 1
ATOM 1242 C C . PRO A 1 171 ? 20.544 -4.716 -29.405 1.00 91.31 171 PRO A C 1
ATOM 1244 O O . PRO A 1 171 ? 19.641 -5.181 -30.101 1.00 91.31 171 PRO A O 1
ATOM 1247 N N . VAL A 1 172 ? 21.166 -3.577 -29.701 1.00 90.38 172 VAL A N 1
ATOM 1248 C CA . VAL A 1 172 ? 20.908 -2.774 -30.899 1.00 90.38 172 VAL A CA 1
ATOM 1249 C C . VAL A 1 172 ? 22.067 -2.984 -31.875 1.00 90.38 172 VAL A C 1
ATOM 1251 O O . VAL A 1 172 ? 23.206 -2.649 -31.523 1.00 90.38 172 VAL A O 1
ATOM 1254 N N . PRO A 1 173 ? 21.822 -3.527 -33.079 1.00 92.06 173 PRO A N 1
ATOM 1255 C CA . PRO A 1 173 ? 22.874 -3.780 -34.055 1.00 92.06 173 PRO A CA 1
ATOM 1256 C C . PRO A 1 173 ? 23.451 -2.466 -34.588 1.00 92.06 173 PRO A C 1
ATOM 1258 O O . PRO A 1 173 ? 22.746 -1.463 -34.715 1.00 92.06 173 PRO A O 1
ATOM 1261 N N . ALA A 1 174 ? 24.741 -2.463 -34.908 1.00 89.31 174 ALA A N 1
ATOM 1262 C CA . ALA A 1 174 ? 25.332 -1.377 -35.674 1.00 89.31 174 ALA A CA 1
ATOM 1263 C C . ALA A 1 174 ? 24.821 -1.413 -37.132 1.00 89.31 174 ALA A C 1
ATOM 1265 O O . ALA A 1 174 ? 24.535 -2.494 -37.662 1.00 89.31 174 ALA A O 1
ATOM 1266 N N . PRO A 1 175 ? 24.708 -0.262 -37.816 1.00 86.00 175 PRO A N 1
ATOM 1267 C CA . PRO A 1 175 ? 24.390 -0.237 -39.241 1.00 86.00 175 PRO A CA 1
ATOM 1268 C C . PRO A 1 175 ? 25.383 -1.095 -40.042 1.00 86.00 175 PRO A C 1
ATOM 1270 O O . PRO A 1 175 ? 26.590 -0.940 -39.886 1.00 86.00 175 PRO A O 1
ATOM 1273 N N . GLY A 1 176 ? 24.883 -2.012 -40.876 1.00 79.88 176 GLY A N 1
ATOM 1274 C CA . GLY A 1 176 ? 25.726 -2.906 -41.686 1.00 79.88 176 GLY A CA 1
ATOM 1275 C C . GLY A 1 176 ? 26.424 -4.039 -40.916 1.00 79.88 176 GLY A C 1
ATOM 1276 O O . GLY A 1 176 ? 27.263 -4.725 -41.489 1.00 79.88 176 GLY A O 1
ATOM 1277 N N . ALA A 1 177 ? 26.085 -4.280 -39.642 1.00 78.12 177 ALA A N 1
ATOM 1278 C CA . ALA A 1 177 ? 26.786 -5.254 -38.792 1.00 78.12 177 ALA A CA 1
ATOM 1279 C C . ALA A 1 177 ? 26.863 -6.679 -39.374 1.00 78.12 177 ALA A C 1
ATOM 1281 O O . ALA A 1 177 ? 27.861 -7.367 -39.182 1.00 78.12 177 ALA A O 1
ATOM 1282 N N . LEU A 1 178 ? 25.839 -7.130 -40.103 1.00 74.94 178 LEU A N 1
ATOM 1283 C CA . LEU A 1 178 ? 25.821 -8.474 -40.697 1.00 74.94 178 LEU A CA 1
ATOM 1284 C C . LEU A 1 178 ? 26.797 -8.638 -41.874 1.00 74.94 178 LEU A C 1
ATOM 1286 O O . LEU A 1 178 ? 27.123 -9.765 -42.235 1.00 74.94 178 LEU A O 1
ATOM 1290 N N . GLU A 1 179 ? 27.284 -7.539 -42.450 1.00 75.19 179 GLU A N 1
ATOM 1291 C CA . GLU A 1 179 ? 28.184 -7.553 -43.608 1.00 75.19 179 GLU A CA 1
ATOM 1292 C C . GLU A 1 179 ? 29.669 -7.481 -43.211 1.00 75.19 179 GLU A C 1
ATOM 1294 O O . GLU A 1 179 ? 30.544 -7.676 -44.050 1.00 75.19 179 GLU A O 1
ATOM 1299 N N . ALA A 1 180 ? 29.975 -7.249 -41.928 1.00 63.81 180 ALA A N 1
ATOM 1300 C CA . ALA A 1 180 ? 31.336 -6.990 -41.447 1.00 63.81 180 ALA A CA 1
ATOM 1301 C C . ALA A 1 180 ? 32.248 -8.240 -41.340 1.00 63.81 180 ALA A C 1
ATOM 1303 O O . ALA A 1 180 ? 33.455 -8.097 -41.146 1.00 63.81 180 ALA A O 1
ATOM 1304 N N . GLY A 1 181 ? 31.711 -9.448 -41.565 1.00 72.19 181 GLY A N 1
ATOM 1305 C CA . GLY A 1 181 ? 32.481 -10.699 -41.666 1.00 72.19 181 GLY A CA 1
ATOM 1306 C C . GLY A 1 181 ? 33.190 -11.133 -40.370 1.00 72.19 181 GLY A C 1
ATOM 1307 O O . GLY A 1 181 ? 33.111 -10.483 -39.343 1.00 72.19 181 GLY A O 1
ATOM 1308 N N . GLY A 1 182 ? 33.878 -12.281 -40.368 1.00 78.69 182 GLY A N 1
ATOM 1309 C CA . GLY A 1 182 ? 34.753 -12.679 -39.246 1.00 78.69 182 GLY A CA 1
ATOM 1310 C C . GLY A 1 182 ? 34.066 -13.095 -37.934 1.00 78.69 182 GLY A C 1
ATOM 1311 O O . GLY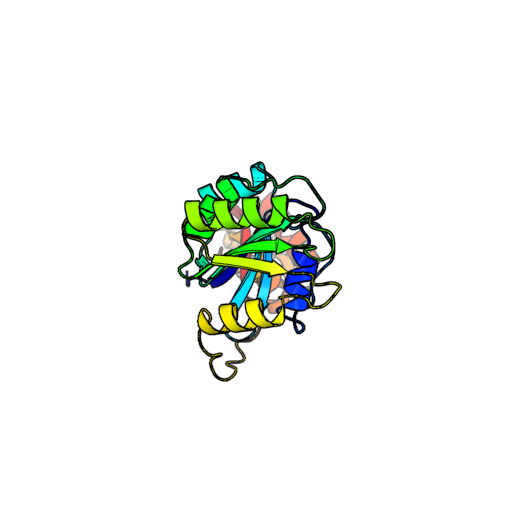 A 1 182 ? 34.734 -13.165 -36.902 1.00 78.69 182 GLY A O 1
ATOM 1312 N N . LEU A 1 183 ? 32.761 -13.371 -37.949 1.00 84.44 183 LEU A N 1
ATOM 1313 C CA . LEU A 1 183 ? 32.032 -13.948 -36.816 1.00 84.44 183 LEU A CA 1
ATOM 1314 C C . LEU A 1 183 ? 32.012 -15.477 -36.898 1.00 84.44 183 LEU A C 1
ATOM 1316 O O . LEU A 1 183 ? 31.851 -16.049 -37.977 1.00 84.44 183 LEU A O 1
ATOM 1320 N N . GLY A 1 184 ? 32.147 -16.138 -35.750 1.00 85.12 184 GLY A N 1
ATOM 1321 C CA . GLY A 1 184 ? 31.885 -17.568 -35.619 1.00 85.12 184 GLY A CA 1
ATOM 1322 C C . GLY A 1 184 ? 30.400 -17.892 -35.809 1.00 85.12 184 GLY A C 1
ATOM 1323 O O . GLY A 1 184 ? 29.541 -17.016 -35.710 1.00 85.12 184 GLY A O 1
ATOM 1324 N N . GLY A 1 185 ? 30.078 -19.169 -36.051 1.00 85.81 185 GLY A N 1
ATOM 1325 C CA . GLY A 1 185 ? 28.698 -19.601 -36.316 1.00 85.81 185 GLY A CA 1
ATOM 1326 C C . GLY A 1 185 ? 27.712 -19.194 -35.215 1.00 85.81 185 GLY A C 1
ATOM 1327 O O . GLY A 1 185 ? 26.661 -18.639 -35.508 1.00 85.81 185 GLY A O 1
ATOM 1328 N N . GLU A 1 186 ? 28.080 -19.382 -33.946 1.00 88.00 186 GLU A N 1
ATOM 1329 C CA . GLU A 1 186 ? 27.236 -19.014 -32.797 1.00 88.00 186 GLU A CA 1
ATOM 1330 C C . GLU A 1 186 ? 27.074 -17.487 -32.651 1.00 88.00 186 GLU A C 1
ATOM 1332 O O . GLU A 1 186 ? 25.971 -17.001 -32.407 1.00 88.00 186 GLU A O 1
ATOM 1337 N N . GLU A 1 187 ? 28.147 -16.715 -32.865 1.00 91.56 187 GLU A N 1
ATOM 1338 C CA . GLU A 1 187 ? 28.117 -15.244 -32.820 1.00 91.56 187 GLU A CA 1
ATOM 1339 C C . GLU A 1 187 ? 27.215 -14.664 -33.918 1.00 91.56 187 GLU A C 1
ATOM 1341 O O . GLU A 1 187 ? 26.467 -13.714 -33.681 1.00 91.56 187 GLU A O 1
ATOM 1346 N N . LEU A 1 188 ? 27.259 -15.258 -35.114 1.00 92.00 188 LEU A N 1
ATOM 1347 C CA . LEU A 1 188 ? 26.444 -14.844 -36.248 1.00 92.00 188 LEU A CA 1
ATOM 1348 C C . LEU A 1 188 ? 24.953 -15.105 -35.998 1.00 92.00 188 LEU A C 1
ATOM 1350 O O . LEU A 1 188 ? 24.126 -14.245 -36.297 1.00 92.00 188 LEU A O 1
ATOM 1354 N N . GLU A 1 189 ? 24.602 -16.258 -35.423 1.00 93.62 189 GLU A N 1
ATOM 1355 C CA . GLU A 1 189 ? 23.212 -16.571 -35.068 1.00 93.62 189 GLU A CA 1
ATOM 1356 C C . GLU A 1 189 ? 22.665 -15.634 -33.981 1.00 93.62 189 GLU A C 1
ATOM 1358 O O . GLU A 1 189 ? 21.522 -15.183 -34.073 1.00 93.62 189 GLU A O 1
ATOM 1363 N N . VAL A 1 190 ? 23.489 -15.254 -32.997 1.00 94.69 190 VAL A N 1
ATOM 1364 C CA . VAL A 1 190 ? 23.115 -14.233 -32.005 1.00 94.69 190 VAL A CA 1
ATOM 1365 C C . VAL A 1 190 ? 22.923 -12.866 -32.668 1.00 94.69 190 VAL A C 1
ATOM 1367 O O . VAL A 1 190 ? 21.914 -12.201 -32.420 1.00 94.69 190 VAL A O 1
ATOM 1370 N N . LEU A 1 191 ? 23.846 -12.446 -33.541 1.00 92.56 191 LEU A N 1
ATOM 1371 C CA . LEU A 1 191 ? 23.771 -11.142 -34.204 1.00 92.56 191 LEU A CA 1
ATOM 1372 C C . LEU A 1 191 ? 22.532 -11.013 -35.104 1.00 92.56 191 LEU A C 1
ATOM 1374 O O . LEU A 1 191 ? 21.899 -9.960 -35.107 1.00 92.56 191 LEU A O 1
ATOM 1378 N N . LYS A 1 192 ? 22.129 -12.081 -35.807 1.00 93.25 192 LYS A N 1
ATOM 1379 C CA . LYS A 1 192 ? 20.905 -12.106 -36.636 1.00 93.25 192 LYS A CA 1
ATOM 1380 C C . LYS A 1 192 ? 19.630 -11.778 -35.855 1.00 93.25 192 LYS A C 1
ATOM 1382 O O . LYS A 1 192 ? 18.667 -11.288 -36.442 1.00 93.25 192 LYS A O 1
ATOM 1387 N N . LEU A 1 193 ? 19.606 -12.056 -34.552 1.00 92.94 193 LEU A N 1
ATOM 1388 C CA . LEU A 1 193 ? 18.448 -11.804 -33.692 1.00 92.94 193 LEU A CA 1
ATOM 1389 C C . LEU A 1 193 ? 18.507 -10.452 -32.966 1.00 92.94 193 LEU A C 1
ATOM 1391 O O . LEU A 1 193 ? 17.511 -10.064 -32.350 1.00 92.94 193 LEU A O 1
ATOM 1395 N N . CYS A 1 194 ? 19.626 -9.728 -33.061 1.00 91.56 194 CYS A N 1
ATOM 1396 C CA . CYS A 1 194 ? 19.786 -8.388 -32.505 1.00 91.56 194 CYS A CA 1
ATOM 1397 C C . CYS A 1 194 ? 19.079 -7.366 -33.402 1.00 91.56 194 CYS A C 1
ATOM 1399 O O . CYS A 1 194 ? 19.640 -6.897 -34.385 1.00 91.56 194 CYS A O 1
ATOM 1401 N N . ASP A 1 195 ? 17.845 -7.008 -33.061 1.00 85.31 195 ASP A N 1
ATOM 1402 C CA . ASP A 1 195 ? 16.997 -6.088 -33.831 1.00 85.31 195 ASP A CA 1
ATOM 1403 C C . ASP A 1 195 ? 16.640 -4.805 -33.057 1.00 85.31 195 ASP A C 1
ATOM 1405 O O . ASP A 1 195 ? 15.793 -4.019 -33.487 1.00 85.31 195 ASP A O 1
ATOM 1409 N N . GLY A 1 196 ? 17.267 -4.595 -31.894 1.00 83.25 196 GLY A N 1
ATOM 1410 C CA . GLY A 1 196 ? 16.944 -3.501 -30.982 1.00 83.25 196 GLY A CA 1
ATOM 1411 C C . GLY A 1 196 ? 15.596 -3.652 -30.273 1.00 83.25 196 GLY A C 1
ATOM 1412 O O . GLY A 1 196 ? 15.141 -2.697 -29.644 1.00 83.25 196 GLY A O 1
ATOM 1413 N N . ARG A 1 197 ? 14.944 -4.819 -30.371 1.00 82.69 197 ARG A N 1
ATOM 1414 C CA . ARG A 1 197 ? 13.655 -5.115 -29.728 1.00 82.69 197 ARG A CA 1
ATOM 1415 C C . ARG A 1 197 ? 13.739 -6.336 -28.828 1.00 82.69 197 ARG A C 1
ATOM 1417 O O . ARG A 1 197 ? 13.254 -6.271 -27.703 1.00 82.69 197 ARG A O 1
ATOM 1424 N N . ARG A 1 198 ? 14.346 -7.422 -29.311 1.00 87.12 198 ARG A N 1
ATOM 1425 C CA . ARG A 1 198 ? 14.495 -8.658 -28.541 1.00 87.12 198 ARG A CA 1
ATOM 1426 C C . ARG A 1 198 ? 15.497 -8.488 -27.413 1.00 87.12 198 ARG A C 1
ATOM 1428 O O . ARG A 1 198 ? 16.536 -7.863 -27.603 1.00 87.12 198 ARG A O 1
ATOM 1435 N N . SER A 1 199 ? 15.224 -9.088 -26.263 1.00 89.94 199 SER A N 1
ATOM 1436 C CA . SER A 1 199 ? 16.171 -9.147 -25.154 1.00 89.94 199 SER A CA 1
ATOM 1437 C C . SER A 1 199 ? 17.163 -10.306 -25.284 1.00 89.94 199 SER A C 1
ATOM 1439 O O . SER A 1 199 ? 16.925 -11.286 -25.993 1.00 89.94 199 SER A O 1
ATOM 1441 N N . ALA A 1 200 ? 18.259 -10.251 -24.530 1.00 85.62 200 ALA A N 1
ATOM 1442 C CA . ALA A 1 200 ? 19.228 -11.335 -24.426 1.00 85.62 200 ALA A CA 1
ATOM 1443 C C . ALA A 1 200 ? 18.571 -12.644 -23.950 1.00 85.62 200 ALA A C 1
ATOM 1445 O O . ALA A 1 200 ? 18.911 -13.718 -24.443 1.00 85.62 200 ALA A O 1
ATOM 1446 N N . GLY A 1 201 ? 17.586 -12.577 -23.051 1.00 85.38 201 GLY A N 1
ATOM 1447 C CA . GLY A 1 201 ? 16.792 -13.727 -22.622 1.00 85.38 201 GLY A CA 1
ATOM 1448 C C . GLY A 1 201 ? 15.842 -14.284 -23.684 1.00 85.38 201 GLY A C 1
ATOM 1449 O O . GLY A 1 201 ? 15.577 -15.488 -23.687 1.00 85.38 201 GLY A O 1
ATOM 1450 N N . GLU A 1 202 ? 15.312 -13.457 -24.584 1.00 86.06 202 GLU A N 1
ATOM 1451 C CA . GLU A 1 202 ? 14.526 -13.921 -25.738 1.00 86.06 202 GLU A CA 1
ATOM 1452 C C . GLU A 1 202 ? 15.419 -14.573 -26.795 1.00 86.06 202 GLU A C 1
ATOM 1454 O O . GLU A 1 202 ? 15.091 -15.647 -27.294 1.00 86.06 202 GLU A O 1
ATOM 1459 N N . ILE A 1 203 ? 16.583 -13.979 -27.065 1.00 90.88 203 ILE A N 1
ATOM 1460 C CA . ILE A 1 203 ? 17.597 -14.529 -27.973 1.00 90.88 203 ILE A CA 1
ATOM 1461 C C . ILE A 1 203 ? 18.111 -15.878 -27.448 1.00 90.88 203 ILE A C 1
ATOM 1463 O O . ILE A 1 203 ? 18.153 -16.856 -28.191 1.00 90.88 203 ILE A O 1
ATOM 1467 N N . ALA A 1 204 ? 18.421 -15.969 -26.152 1.00 88.88 204 ALA A N 1
ATOM 1468 C CA . ALA A 1 204 ? 18.838 -17.210 -25.499 1.00 88.88 204 ALA A CA 1
ATOM 1469 C C . ALA A 1 204 ? 17.799 -18.327 -25.650 1.00 88.88 204 ALA A C 1
ATOM 1471 O O . ALA A 1 204 ? 18.144 -19.447 -26.022 1.00 88.88 204 ALA A O 1
ATOM 1472 N N . ARG A 1 205 ? 16.515 -18.015 -25.435 1.00 89.12 205 ARG A N 1
ATOM 1473 C CA . ARG A 1 205 ? 15.417 -18.971 -25.641 1.00 89.12 205 ARG A CA 1
ATOM 1474 C C . ARG A 1 205 ? 15.285 -19.396 -27.101 1.00 89.12 205 ARG A C 1
ATOM 1476 O O . ARG A 1 205 ? 15.139 -20.585 -27.357 1.00 89.12 205 ARG A O 1
ATOM 1483 N N . ALA A 1 206 ? 15.352 -18.449 -28.036 1.00 90.56 206 ALA A N 1
ATOM 1484 C CA . ALA A 1 206 ? 15.215 -18.725 -29.464 1.00 90.56 206 ALA A CA 1
ATOM 1485 C C . ALA A 1 206 ? 16.323 -19.647 -29.993 1.00 90.56 206 ALA A C 1
ATOM 1487 O O . ALA A 1 206 ? 16.062 -20.491 -30.846 1.00 90.56 206 ALA A O 1
ATOM 1488 N N . LEU A 1 207 ? 17.539 -19.510 -29.461 1.00 90.88 207 LEU A N 1
ATOM 1489 C CA . LEU A 1 207 ? 18.697 -20.308 -29.864 1.00 90.88 207 LEU A CA 1
ATOM 1490 C C . LEU A 1 207 ? 18.914 -21.557 -28.995 1.00 90.88 207 LEU A C 1
ATOM 1492 O O . LEU A 1 207 ? 19.822 -22.337 -29.268 1.00 90.88 207 LEU A O 1
ATOM 1496 N N . GLY A 1 208 ? 18.120 -21.752 -27.935 1.00 89.50 208 GLY A N 1
ATOM 1497 C CA . GLY A 1 208 ? 18.329 -22.836 -26.969 1.00 89.50 208 GLY A CA 1
ATOM 1498 C C . GLY A 1 208 ? 19.648 -22.725 -26.193 1.00 89.50 208 GLY A C 1
ATOM 1499 O O . GLY A 1 208 ? 20.168 -23.731 -25.713 1.00 89.50 208 GLY A O 1
ATOM 1500 N N . LEU A 1 209 ? 20.204 -21.516 -26.074 1.00 88.31 209 LEU A N 1
ATOM 1501 C CA . LEU A 1 209 ? 21.490 -21.256 -25.430 1.00 88.31 209 LEU A CA 1
ATOM 1502 C C . LEU A 1 209 ? 21.310 -20.776 -23.980 1.00 88.31 209 LEU A C 1
ATOM 1504 O O . LEU A 1 209 ? 20.323 -20.110 -23.658 1.00 88.31 209 LEU A O 1
ATOM 1508 N N . PRO A 1 210 ? 22.279 -21.038 -23.082 1.00 87.19 210 PRO A N 1
ATOM 1509 C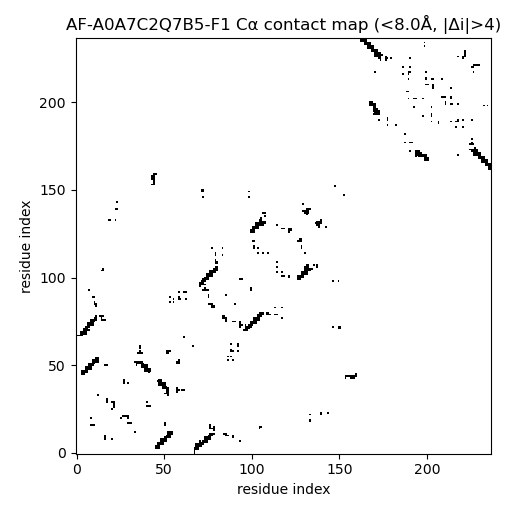 CA . PRO A 1 210 ? 22.276 -20.444 -21.750 1.00 87.19 210 PRO A CA 1
ATOM 1510 C C . PRO A 1 210 ? 22.342 -18.911 -21.811 1.00 87.19 210 PRO A C 1
ATOM 1512 O O . PRO A 1 210 ? 23.147 -18.344 -22.548 1.00 87.19 210 PRO A O 1
ATOM 1515 N N . TYR A 1 211 ? 21.570 -18.226 -20.963 1.00 83.94 211 TYR A N 1
ATOM 1516 C CA . TYR A 1 211 ? 21.545 -16.756 -20.914 1.00 83.94 211 TYR A CA 1
ATOM 1517 C C . TYR A 1 211 ? 22.941 -16.131 -20.758 1.00 83.94 211 TYR A C 1
ATOM 1519 O O . TYR A 1 211 ? 23.289 -15.204 -21.483 1.00 83.94 211 TYR A O 1
ATOM 1527 N N . GLY A 1 212 ? 23.770 -16.664 -19.851 1.00 77.06 212 GLY A N 1
ATOM 1528 C CA . GLY A 1 212 ? 25.131 -16.161 -19.633 1.00 77.06 212 GLY A CA 1
ATOM 1529 C C . GLY A 1 212 ? 26.029 -16.283 -20.868 1.00 77.06 212 GLY A C 1
ATOM 1530 O O . GLY A 1 212 ? 26.875 -15.422 -21.093 1.00 77.06 212 GLY A O 1
ATOM 1531 N N . ARG A 1 213 ? 25.797 -17.302 -21.708 1.00 89.81 213 ARG A N 1
ATOM 1532 C CA . ARG A 1 213 ? 26.520 -17.495 -22.968 1.00 89.81 213 ARG A CA 1
ATOM 1533 C C . ARG A 1 213 ? 26.137 -16.426 -23.986 1.00 89.81 213 ARG A C 1
ATOM 1535 O O . ARG A 1 213 ? 27.019 -15.767 -24.525 1.00 89.81 213 ARG A O 1
ATOM 1542 N N . VAL A 1 214 ? 24.836 -16.192 -24.168 1.00 92.69 214 VAL A N 1
ATOM 1543 C CA . VAL A 1 214 ? 24.339 -15.109 -25.032 1.00 92.69 214 VAL A CA 1
ATOM 1544 C C . VAL A 1 214 ? 24.820 -13.749 -24.534 1.00 92.69 214 VAL A C 1
ATOM 1546 O O . VAL A 1 214 ? 25.296 -12.945 -25.327 1.00 92.69 214 VAL A O 1
ATOM 1549 N N . ARG A 1 215 ? 24.780 -13.494 -23.220 1.00 92.94 215 ARG A N 1
ATOM 1550 C CA . ARG A 1 215 ? 25.266 -12.237 -22.636 1.00 92.94 215 ARG A CA 1
ATOM 1551 C C . ARG A 1 215 ? 26.742 -11.980 -22.957 1.00 92.94 215 ARG A C 1
ATOM 1553 O O . ARG A 1 215 ? 27.056 -10.849 -23.321 1.00 92.94 215 ARG A O 1
ATOM 1560 N N . GLY A 1 216 ? 27.591 -13.006 -22.857 1.00 90.31 216 GLY A N 1
ATOM 1561 C CA . GLY A 1 216 ? 29.013 -12.926 -23.206 1.00 90.31 216 GLY A CA 1
ATOM 1562 C C . GLY A 1 216 ? 29.242 -12.619 -24.687 1.00 90.31 216 GLY A C 1
ATOM 1563 O O . GLY A 1 216 ? 29.983 -11.694 -25.005 1.00 90.31 216 GLY A O 1
ATOM 1564 N N . ILE A 1 217 ? 28.523 -13.301 -25.585 1.00 94.69 217 ILE A N 1
ATOM 1565 C CA . ILE A 1 217 ? 28.586 -13.031 -27.032 1.00 94.69 217 ILE A CA 1
ATOM 1566 C C . ILE A 1 217 ? 28.153 -11.592 -27.343 1.00 94.69 217 ILE A C 1
ATOM 1568 O O . ILE A 1 217 ? 28.790 -10.907 -28.136 1.00 94.69 217 ILE A O 1
ATOM 1572 N N . LEU A 1 218 ? 27.092 -11.091 -26.704 1.00 94.38 218 LEU A N 1
ATOM 1573 C CA . LEU A 1 218 ? 26.646 -9.707 -26.889 1.00 94.38 218 LEU A CA 1
ATOM 1574 C C . LEU A 1 218 ? 27.693 -8.682 -26.418 1.00 94.38 218 LEU A C 1
ATOM 1576 O O . LEU A 1 218 ? 27.843 -7.634 -27.047 1.00 94.38 218 LEU A O 1
ATOM 1580 N N . ASP A 1 219 ? 28.430 -8.966 -25.341 1.00 92.25 219 ASP A N 1
ATOM 1581 C CA . ASP A 1 219 ? 29.542 -8.111 -24.908 1.00 92.25 219 ASP A CA 1
ATOM 1582 C C . ASP A 1 219 ? 30.700 -8.137 -25.918 1.00 92.25 219 ASP A C 1
ATOM 1584 O O . ASP A 1 219 ? 31.219 -7.079 -26.280 1.00 92.25 219 ASP A O 1
ATOM 1588 N N . GLU A 1 220 ? 31.054 -9.310 -26.449 1.00 91.75 220 GLU A N 1
ATOM 1589 C CA . GLU A 1 220 ? 32.079 -9.466 -27.491 1.00 91.75 220 GLU A CA 1
ATOM 1590 C C . GLU A 1 220 ? 31.697 -8.745 -28.792 1.00 91.75 220 GLU A C 1
ATOM 1592 O O . GLU A 1 220 ? 32.490 -7.966 -29.328 1.00 91.75 220 GLU A O 1
ATOM 1597 N N . LEU A 1 221 ? 30.458 -8.913 -29.265 1.00 92.75 221 LEU A N 1
ATOM 1598 C CA . LEU A 1 221 ? 29.927 -8.217 -30.440 1.00 92.75 221 LEU A CA 1
ATOM 1599 C C . LEU A 1 221 ? 29.932 -6.696 -30.249 1.00 92.75 221 LEU A C 1
ATOM 1601 O O . LEU A 1 221 ? 30.245 -5.956 -31.184 1.00 92.75 221 LEU A O 1
ATOM 1605 N N . ARG A 1 222 ? 29.635 -6.206 -29.039 1.00 92.19 222 ARG A N 1
ATOM 1606 C CA . ARG A 1 222 ? 29.723 -4.775 -28.721 1.00 92.19 222 ARG A CA 1
ATOM 1607 C C . ARG A 1 222 ? 31.159 -4.266 -28.742 1.00 92.19 222 ARG A C 1
ATOM 1609 O O . ARG A 1 222 ? 31.403 -3.224 -29.344 1.00 92.19 222 ARG A O 1
ATOM 1616 N N . MET A 1 223 ? 32.100 -4.986 -28.130 1.00 88.69 223 MET A N 1
ATOM 1617 C CA . MET A 1 223 ? 33.521 -4.610 -28.146 1.00 88.69 223 MET A CA 1
ATOM 1618 C C . MET A 1 223 ? 34.089 -4.571 -29.566 1.00 88.69 223 MET A C 1
ATOM 1620 O O . MET A 1 223 ? 34.891 -3.700 -29.889 1.00 88.69 223 MET A O 1
ATOM 1624 N N . ARG A 1 224 ? 33.641 -5.490 -30.425 1.00 89.00 224 ARG A N 1
ATOM 1625 C CA . ARG A 1 224 ? 34.063 -5.589 -31.826 1.00 89.00 224 ARG A CA 1
ATOM 1626 C C . ARG A 1 224 ? 33.303 -4.642 -32.768 1.00 89.00 224 ARG A C 1
ATOM 1628 O O . ARG A 1 224 ? 33.559 -4.659 -33.967 1.00 89.00 224 ARG A O 1
ATOM 1635 N N . GLY A 1 225 ? 32.384 -3.823 -32.248 1.00 87.50 225 GLY A N 1
ATOM 1636 C CA . GLY A 1 225 ? 31.675 -2.788 -33.008 1.00 87.50 225 GLY A CA 1
ATOM 1637 C C . GLY A 1 225 ? 30.443 -3.256 -33.790 1.00 87.50 225 GLY A C 1
ATOM 1638 O O . GLY A 1 225 ? 29.848 -2.456 -34.505 1.00 87.50 225 GLY A O 1
ATOM 1639 N N . TYR A 1 226 ? 30.010 -4.509 -33.631 1.00 90.12 226 TYR A N 1
ATOM 1640 C CA . TYR A 1 226 ? 28.813 -5.051 -34.292 1.00 90.12 226 TYR A CA 1
ATOM 1641 C C . TYR A 1 226 ? 27.508 -4.579 -33.641 1.00 90.12 226 TYR A C 1
ATOM 1643 O O . TYR A 1 226 ? 26.451 -4.642 -34.265 1.00 90.12 226 TYR A O 1
ATOM 1651 N N . LEU A 1 227 ? 27.562 -4.092 -32.396 1.00 89.75 227 LEU A N 1
ATOM 1652 C CA . LEU A 1 227 ? 26.405 -3.555 -31.675 1.00 89.75 227 LEU A CA 1
ATOM 1653 C C . LEU A 1 227 ? 26.609 -2.084 -31.313 1.00 89.75 227 LEU A C 1
ATOM 1655 O O . LEU A 1 227 ? 27.538 -1.727 -30.584 1.00 89.75 227 LEU A O 1
ATOM 1659 N N . GLN A 1 228 ? 25.667 -1.240 -31.731 1.00 88.56 228 GLN A N 1
ATOM 1660 C CA . GLN A 1 228 ? 25.634 0.179 -31.386 1.00 88.56 228 GLN A CA 1
ATOM 1661 C C . GLN A 1 228 ? 25.312 0.407 -29.905 1.00 88.56 228 GLN A C 1
ATOM 1663 O O . GLN A 1 228 ? 25.884 1.305 -29.280 1.00 88.56 228 GLN A O 1
ATOM 1668 N N . ALA A 1 229 ? 24.429 -0.404 -29.312 1.00 85.81 229 ALA A N 1
ATOM 1669 C CA . ALA A 1 229 ? 24.006 -0.269 -27.915 1.00 85.81 229 ALA A CA 1
ATOM 1670 C C . ALA A 1 229 ? 23.626 -1.614 -27.278 1.00 85.81 229 ALA A C 1
ATOM 1672 O O . ALA A 1 229 ? 23.185 -2.537 -27.957 1.00 85.81 229 ALA A O 1
ATOM 1673 N N . LEU A 1 230 ? 23.761 -1.685 -25.952 1.00 87.31 230 LEU A N 1
ATOM 1674 C CA . LEU A 1 230 ? 23.114 -2.677 -25.094 1.00 87.31 230 LEU A CA 1
ATOM 1675 C C . LEU A 1 230 ? 22.230 -1.897 -24.121 1.00 87.31 230 LEU A C 1
ATOM 1677 O O . LEU A 1 230 ? 22.738 -1.248 -23.207 1.00 87.31 230 LEU A O 1
ATOM 1681 N N . LEU A 1 231 ? 20.924 -1.881 -24.371 1.00 80.44 231 LEU A N 1
ATOM 1682 C CA . LEU A 1 231 ? 19.968 -1.090 -23.598 1.00 80.44 231 LEU A CA 1
ATOM 1683 C C . LEU A 1 231 ? 19.402 -1.925 -22.452 1.00 80.44 231 LEU A C 1
ATOM 1685 O O . LEU A 1 231 ? 19.085 -3.092 -22.645 1.00 80.44 231 LEU A O 1
ATOM 1689 N N . ALA A 1 232 ? 19.227 -1.336 -21.272 1.00 77.88 232 ALA A N 1
ATOM 1690 C CA . ALA A 1 232 ? 18.448 -1.976 -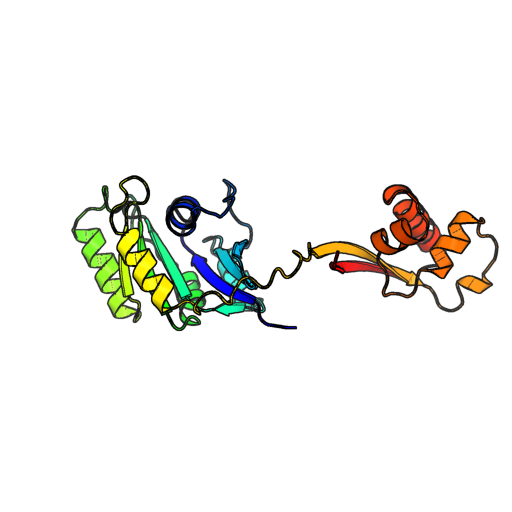20.217 1.00 77.88 232 ALA A CA 1
ATOM 1691 C C . ALA A 1 232 ? 16.953 -1.813 -20.531 1.00 77.88 232 ALA A C 1
ATOM 1693 O O . ALA A 1 232 ? 16.469 -0.689 -20.670 1.00 77.88 232 ALA A O 1
ATOM 1694 N N . GLY A 1 233 ? 16.230 -2.924 -20.655 1.00 63.91 233 GLY A N 1
ATOM 1695 C CA . GLY A 1 233 ? 14.810 -2.958 -20.989 1.00 63.91 233 GLY A CA 1
ATOM 1696 C C . GLY A 1 233 ? 14.013 -3.844 -20.037 1.00 63.91 233 GLY A C 1
ATOM 1697 O O . GLY A 1 233 ? 14.544 -4.762 -19.414 1.00 63.91 233 GLY A O 1
ATOM 1698 N N . VAL A 1 234 ? 12.718 -3.560 -19.919 1.00 57.44 234 VAL A N 1
ATOM 1699 C CA . VAL A 1 234 ? 11.764 -4.426 -19.219 1.00 57.44 234 VAL A CA 1
ATOM 1700 C C . VAL A 1 234 ? 11.158 -5.373 -20.251 1.00 57.44 234 VAL A C 1
ATOM 1702 O O . VAL A 1 234 ? 10.504 -4.909 -21.183 1.00 57.44 234 VAL A O 1
ATOM 1705 N N . VAL A 1 235 ? 11.360 -6.680 -20.092 1.00 58.50 235 VAL A N 1
ATOM 1706 C CA . VAL A 1 235 ? 10.797 -7.708 -20.985 1.00 58.50 235 VAL A CA 1
ATOM 1707 C C . VAL A 1 235 ? 9.630 -8.411 -20.309 1.00 58.50 235 VAL A C 1
ATOM 1709 O O . VAL A 1 235 ? 9.709 -8.775 -19.130 1.00 58.50 235 VAL A O 1
ATOM 1712 N N . GLY A 1 236 ? 8.546 -8.594 -21.064 1.00 51.31 236 GLY A N 1
ATOM 1713 C CA . GLY A 1 236 ? 7.428 -9.453 -20.681 1.00 51.31 236 GLY A CA 1
ATOM 1714 C C . GLY A 1 236 ? 7.825 -10.924 -20.819 1.00 51.31 236 GLY A C 1
ATOM 1715 O O . GLY A 1 236 ? 8.474 -11.297 -21.796 1.00 51.31 236 GLY A O 1
ATOM 1716 N N . GLY A 1 237 ? 7.499 -11.729 -19.806 1.00 47.22 237 GLY A N 1
ATOM 1717 C CA . GLY A 1 237 ? 7.744 -13.176 -19.793 1.00 47.22 237 GLY A CA 1
ATOM 1718 C C . GLY A 1 237 ? 6.890 -13.938 -20.793 1.00 47.22 237 GLY A C 1
ATOM 1719 O O . GLY A 1 237 ? 5.696 -13.585 -20.913 1.00 47.22 237 GLY A O 1
#

pLDDT: mean 84.86, std 13.83, range [35.75, 98.38]

Radius of gyration: 23.85 Å; Cα contacts (8 Å, |Δi|>4): 439; chains: 1; bounding box: 52×41×68 Å

Mean predicted aligned error: 14.51 Å

Foldseek 3Di:
DAAQEEEEEEEAPPLCRLLLCCLLCVVWPRDPDAAVQWDWTDDFPRYIYIGGYHDPVSLVCCVVVVHSHDYLAYEYGAEQQDPGDGDVSSLVVRVSHPAYEYEHEPLVNHDPVSLVVSCVVCVVSVHHYFYDYSPVGPRSVVVSVSVCVSDDDRDPGPCPPPFPWDWFKQWAFDVCLLVPDDDDPVLNLLLVPRHSPDTLVRSCVVVVHDSVVSVVSSVVCVVVRGTPDTDTDTDTD

Sequence (237 aa):
MALQEVVLVVGAKGSGKSTLIKALFPELAVEPGEARPYRLYELGGGLHVAEVCGSPDALGALLLSKPAWKLLAALVLVDGAAEPRVDGRALALASGAPARALVLTKADAAPPERVEETKALAARVGFEFFAVSAAKGIGVGELRRWLAGALPAAPAARTLPAQRFRFDVIPVPAPGALEAGGLGGEELEVLKLCDGRRSAGEIARALGLPYGRVRGILDELRMRGYLQALLAGVVGG

Nearest PDB structures (foldseek):
  2e87-assembly1_A  TM=6.978E-01  e=7.029E-07  Pyrococcus horikoshii OT3
  6i8r-assembly1_A  TM=5.767E-01  e=1.016E-07  synthetic construct
  8oum-assembly4_D  TM=6.514E-01  e=3.817E-06  Promethearchaeati archaeon
  3oes-assembly1_A  TM=6.734E-01  e=1.730E-05  Homo sapiens
  1udx-assembly1_A  TM=4.532E-01  e=1.542E-06  Thermus thermophilus HB8

Solvent-accessible surface area (backbone atoms only — not comparable to full-atom values): 13154 Å² total; per-residue (Å²): 131,83,62,42,39,26,35,41,38,34,32,43,86,90,24,45,63,68,55,43,49,38,67,68,39,71,87,53,90,73,73,90,76,84,43,74,54,45,40,79,43,82,43,84,60,68,34,30,39,34,41,37,27,46,48,73,66,36,35,51,50,47,70,70,64,57,68,66,59,42,48,40,29,17,40,40,32,26,33,29,74,52,81,81,61,78,56,68,57,56,51,57,63,32,65,70,18,84,36,38,31,34,32,31,21,45,41,88,63,34,54,70,67,56,54,50,52,52,42,51,49,13,58,75,72,74,28,44,68,46,60,22,13,67,92,76,56,40,46,49,68,57,54,43,53,56,49,56,74,52,44,76,78,76,58,79,80,56,81,65,78,84,65,56,69,41,83,43,44,22,36,23,52,24,90,68,40,89,75,68,64,97,65,54,74,69,54,47,59,54,54,74,56,34,72,54,72,46,31,41,64,55,49,11,61,77,69,74,46,58,51,72,58,43,49,51,47,53,52,52,37,36,75,73,57,38,28,70,44,76,41,85,40,79,42,78,102